Protein AF-A0A4R5BIS0-F1 (afdb_monomer_lite)

Structure (mmCIF, N/CA/C/O backbone):
data_AF-A0A4R5BIS0-F1
#
_entry.id   AF-A0A4R5BIS0-F1
#
loop_
_atom_site.group_PDB
_atom_site.id
_atom_site.type_symbol
_atom_site.label_atom_id
_atom_site.label_alt_id
_atom_site.label_comp_id
_atom_site.label_asym_id
_atom_site.label_entity_id
_atom_site.label_seq_id
_atom_site.pdbx_PDB_ins_code
_atom_site.Cartn_x
_atom_site.Cartn_y
_atom_site.Cartn_z
_atom_site.occupancy
_atom_site.B_iso_or_equiv
_atom_site.auth_seq_id
_atom_site.auth_comp_id
_atom_site.auth_asym_id
_atom_site.auth_atom_id
_atom_site.pdbx_PDB_model_num
ATOM 1 N N . MET A 1 1 ? 20.048 21.880 72.025 1.00 55.66 1 MET A N 1
ATOM 2 C CA . MET A 1 1 ? 19.508 20.653 71.378 1.00 55.66 1 MET A CA 1
ATOM 3 C C . MET A 1 1 ? 18.113 20.791 70.729 1.00 55.66 1 MET A C 1
ATOM 5 O O . MET A 1 1 ? 17.664 19.827 70.125 1.00 55.66 1 MET A O 1
ATOM 9 N N . ARG A 1 2 ? 17.420 21.947 70.770 1.00 68.50 2 ARG A N 1
ATOM 10 C CA . ARG A 1 2 ? 16.019 22.057 70.290 1.00 68.50 2 ARG A CA 1
ATOM 11 C C . ARG A 1 2 ? 15.850 22.469 68.812 1.00 68.50 2 ARG A C 1
ATOM 13 O O . ARG A 1 2 ? 14.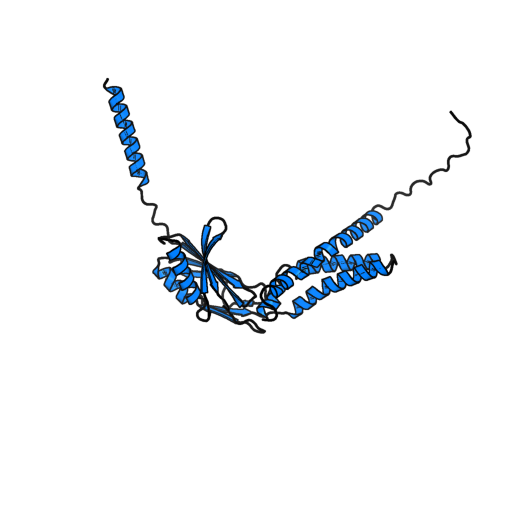901 22.032 68.177 1.00 68.50 2 ARG A O 1
ATOM 20 N N . PHE A 1 3 ? 16.802 23.205 68.232 1.00 67.50 3 PHE A N 1
ATOM 21 C CA . PHE A 1 3 ? 16.674 23.732 66.861 1.00 67.50 3 PHE A CA 1
ATOM 22 C C . PHE A 1 3 ? 16.881 22.671 65.764 1.00 67.50 3 PHE A C 1
ATOM 24 O O . PHE A 1 3 ? 16.119 22.601 64.807 1.00 67.50 3 PHE A O 1
ATOM 31 N N . ARG A 1 4 ? 17.856 21.764 65.939 1.00 69.69 4 ARG A N 1
ATOM 32 C CA . ARG A 1 4 ? 18.135 20.684 64.971 1.00 69.69 4 ARG A CA 1
ATOM 33 C C . ARG A 1 4 ? 16.973 19.693 64.814 1.00 69.69 4 ARG A C 1
ATOM 35 O O . ARG A 1 4 ? 16.751 19.197 63.717 1.00 69.69 4 ARG A O 1
ATOM 42 N N . ARG A 1 5 ? 16.211 19.432 65.887 1.00 74.81 5 ARG A N 1
ATOM 43 C CA . ARG A 1 5 ? 15.023 18.561 65.830 1.00 74.81 5 ARG A CA 1
ATOM 44 C C . ARG A 1 5 ? 13.867 19.212 65.069 1.00 74.81 5 ARG A C 1
ATOM 46 O O . ARG A 1 5 ? 13.205 18.524 64.305 1.00 74.81 5 ARG A O 1
ATOM 53 N N . LEU A 1 6 ? 13.668 20.523 65.219 1.00 77.31 6 LEU A N 1
ATOM 54 C CA . LEU A 1 6 ? 12.629 21.248 64.481 1.00 77.31 6 LEU A CA 1
ATOM 55 C C . LEU A 1 6 ? 12.924 21.304 62.977 1.00 77.31 6 LEU A C 1
ATOM 57 O O . LEU A 1 6 ? 12.022 21.086 62.177 1.00 77.31 6 LEU A O 1
ATOM 61 N N . VAL A 1 7 ? 14.190 21.498 62.591 1.00 78.75 7 VAL A N 1
ATOM 62 C CA . VAL A 1 7 ? 14.598 21.466 61.175 1.00 78.75 7 VAL A CA 1
ATOM 63 C C . VAL A 1 7 ? 14.398 20.073 60.570 1.00 78.75 7 VAL A C 1
ATOM 65 O O . VAL A 1 7 ? 13.874 19.963 59.467 1.00 78.75 7 VAL A O 1
ATOM 68 N N . ALA A 1 8 ? 14.744 19.006 61.297 1.00 78.19 8 ALA A N 1
ATOM 69 C CA . ALA A 1 8 ? 14.540 17.637 60.822 1.00 78.19 8 ALA A CA 1
ATOM 70 C C . ALA A 1 8 ? 13.052 17.300 60.615 1.00 78.19 8 ALA A C 1
ATOM 72 O O . ALA A 1 8 ? 12.697 16.697 59.606 1.00 78.19 8 ALA A O 1
ATOM 73 N N . ILE A 1 9 ? 12.179 17.732 61.533 1.00 81.62 9 ILE A N 1
ATOM 74 C CA . ILE A 1 9 ? 10.725 17.546 61.406 1.00 81.62 9 ILE A CA 1
ATOM 75 C C . ILE A 1 9 ? 10.176 18.363 60.230 1.00 81.62 9 ILE A C 1
ATOM 77 O O . ILE A 1 9 ? 9.372 17.847 59.459 1.00 81.62 9 ILE A O 1
ATOM 81 N N . GLY A 1 10 ? 10.652 19.599 60.047 1.00 78.75 10 GLY A N 1
ATOM 82 C CA . GLY A 1 10 ? 10.289 20.435 58.904 1.00 78.75 10 GLY A CA 1
ATOM 83 C C . GLY A 1 10 ? 10.639 19.773 57.572 1.00 78.75 10 GLY A C 1
ATOM 84 O O . GLY A 1 10 ? 9.767 19.611 56.730 1.00 78.75 10 GLY A O 1
ATOM 85 N N . VAL A 1 11 ? 11.880 19.304 57.407 1.00 81.12 11 VAL A N 1
ATOM 86 C CA . VAL A 1 11 ? 12.329 18.622 56.178 1.00 81.12 11 VAL A CA 1
ATOM 87 C C . VAL A 1 11 ? 11.541 17.335 55.921 1.00 81.12 11 VAL A C 1
ATOM 89 O O . VAL A 1 11 ? 11.170 17.072 54.779 1.00 81.12 11 VAL A O 1
ATOM 92 N N . LEU A 1 12 ? 11.236 16.559 56.966 1.00 82.56 12 LEU A N 1
ATOM 93 C CA . LEU A 1 12 ? 10.443 15.335 56.842 1.00 82.56 12 LEU A CA 1
ATOM 94 C C . LEU A 1 12 ? 9.008 15.631 56.376 1.00 82.56 12 LEU A C 1
ATOM 96 O O . LEU A 1 12 ? 8.493 14.935 55.505 1.00 82.56 12 LEU A O 1
ATOM 100 N N . LEU A 1 13 ? 8.379 16.682 56.911 1.00 78.62 13 LEU A N 1
ATOM 101 C CA . LEU A 1 13 ? 7.035 17.103 56.509 1.00 78.62 13 LEU A CA 1
ATOM 102 C C . LEU A 1 13 ? 7.010 17.655 55.078 1.00 78.62 13 LEU A C 1
ATOM 104 O O . LEU A 1 13 ? 6.093 17.335 54.325 1.00 78.62 13 LEU A O 1
ATOM 108 N N . THR A 1 14 ? 8.033 18.407 54.661 1.00 73.44 14 THR A N 1
ATOM 109 C CA . THR A 1 14 ? 8.147 18.882 53.272 1.00 73.44 14 THR A CA 1
ATOM 110 C C . THR A 1 14 ? 8.384 17.723 52.299 1.00 73.44 14 THR A C 1
ATOM 112 O O . THR A 1 14 ? 7.795 17.696 51.220 1.00 73.44 14 THR A O 1
ATOM 115 N N . ALA A 1 15 ? 9.187 16.725 52.686 1.00 74.38 15 ALA A N 1
ATOM 116 C CA . ALA A 1 15 ? 9.410 15.516 51.892 1.00 74.38 15 ALA A CA 1
ATOM 117 C C . ALA A 1 15 ? 8.136 14.658 51.763 1.00 74.38 15 ALA A C 1
ATOM 119 O O . ALA A 1 15 ? 7.827 14.178 50.673 1.00 74.38 15 ALA A O 1
ATOM 120 N N . LEU A 1 16 ? 7.356 14.519 52.842 1.00 69.81 16 LEU A N 1
ATOM 121 C CA . LEU A 1 16 ? 6.047 13.853 52.825 1.00 69.81 16 LEU A CA 1
ATOM 122 C C . LEU A 1 16 ? 5.017 14.613 51.978 1.00 69.81 16 LEU A C 1
ATOM 124 O O . LEU A 1 16 ? 4.266 13.987 51.234 1.00 69.81 16 LEU A O 1
ATOM 128 N N . GLY A 1 17 ? 5.017 15.949 52.027 1.00 66.75 17 GLY A N 1
ATOM 129 C CA . GLY A 1 17 ? 4.168 16.788 51.176 1.00 66.75 17 GLY A CA 1
ATOM 130 C C . GLY A 1 17 ? 4.495 16.656 49.684 1.00 66.75 17 GLY A C 1
ATOM 131 O O . GLY A 1 17 ? 3.585 16.570 48.861 1.00 66.75 17 GLY A O 1
ATOM 132 N N . LEU A 1 18 ? 5.782 16.556 49.331 1.00 62.78 18 LEU A N 1
ATOM 133 C CA . LEU A 1 18 ? 6.229 16.313 47.953 1.00 62.78 18 LEU A CA 1
ATOM 134 C C . LEU A 1 18 ? 5.875 14.899 47.461 1.00 62.78 18 LEU A C 1
ATOM 136 O O . LEU A 1 18 ? 5.481 14.736 46.308 1.00 62.78 18 LEU A O 1
ATOM 140 N N . LEU A 1 19 ? 5.944 13.885 48.331 1.00 59.47 19 LEU A N 1
ATOM 141 C CA . LEU A 1 19 ? 5.525 12.516 48.005 1.00 59.47 19 LEU A CA 1
ATOM 142 C C . LEU A 1 19 ? 4.002 12.389 47.844 1.00 59.47 19 LEU A C 1
ATOM 144 O O . LEU A 1 19 ? 3.547 11.707 46.929 1.00 59.47 19 LEU A O 1
ATOM 148 N N . ALA A 1 20 ? 3.214 13.086 48.667 1.00 58.38 20 ALA A N 1
ATOM 149 C CA . ALA A 1 20 ? 1.758 13.137 48.524 1.00 58.38 20 ALA A CA 1
ATOM 150 C C . ALA A 1 20 ? 1.317 13.948 47.287 1.00 58.38 20 ALA A C 1
ATOM 152 O O . ALA A 1 20 ? 0.328 13.603 46.640 1.00 58.38 20 ALA A O 1
ATOM 153 N N . GLY A 1 21 ? 2.078 14.982 46.905 1.00 49.12 21 GLY A N 1
ATOM 154 C CA . GLY A 1 21 ? 1.839 15.792 45.705 1.00 49.12 21 GLY A CA 1
ATOM 155 C C . GLY A 1 21 ? 2.101 15.066 44.377 1.00 49.12 21 GLY A C 1
ATOM 156 O O . GLY A 1 21 ? 1.482 15.402 43.369 1.00 49.12 21 GLY A O 1
ATOM 157 N N . CYS A 1 22 ? 2.941 14.025 44.367 1.00 52.91 22 CYS A N 1
ATOM 158 C CA . CYS A 1 22 ? 3.154 13.164 43.193 1.00 52.91 22 CYS A CA 1
ATOM 159 C C . CYS A 1 22 ? 2.005 12.167 42.931 1.00 52.91 22 CYS A C 1
ATOM 161 O O . CYS A 1 22 ? 2.022 11.474 41.916 1.00 52.91 22 CYS A O 1
ATOM 163 N N . GLY A 1 23 ? 1.002 12.100 43.815 1.00 44.44 23 GLY A N 1
ATOM 164 C CA . GLY A 1 23 ? -0.211 11.295 43.642 1.00 44.44 23 GLY A CA 1
ATOM 165 C C . GLY A 1 23 ? -1.364 12.025 42.947 1.00 44.44 23 GLY A C 1
ATOM 166 O O . GLY A 1 23 ? -2.448 11.455 42.824 1.00 44.44 23 GLY A O 1
ATOM 167 N N . ALA A 1 24 ? -1.169 13.274 42.503 1.00 46.59 24 ALA A N 1
ATOM 168 C CA . ALA A 1 24 ? -2.159 13.991 41.709 1.00 46.59 24 ALA A CA 1
ATOM 169 C C . ALA A 1 24 ? -2.354 13.251 40.379 1.00 46.59 24 ALA A C 1
ATOM 171 O O . ALA A 1 24 ? -1.548 13.371 39.454 1.00 46.59 24 ALA A O 1
ATOM 172 N N . GLY A 1 25 ? -3.408 12.430 40.329 1.00 47.53 25 GLY A N 1
ATOM 173 C CA . GLY A 1 25 ? -3.795 11.644 39.169 1.00 47.53 25 GLY A CA 1
ATOM 174 C C . GLY A 1 25 ? -3.706 12.502 37.920 1.00 47.53 25 GLY A C 1
ATOM 175 O O . GLY A 1 25 ? -4.324 13.567 37.848 1.00 47.53 25 GLY A O 1
ATOM 176 N N . ALA A 1 26 ? -2.881 12.055 36.970 1.00 50.84 26 ALA A N 1
ATOM 177 C CA . ALA A 1 26 ? -2.711 12.735 35.701 1.00 50.84 26 ALA A CA 1
ATOM 178 C C . ALA A 1 26 ? -4.103 13.099 35.154 1.00 50.84 26 ALA A C 1
ATOM 180 O O . ALA A 1 26 ? -4.998 12.244 35.193 1.00 50.84 26 ALA A O 1
ATOM 181 N N . PRO A 1 27 ? -4.306 14.346 34.684 1.00 49.56 27 PRO A N 1
ATOM 182 C CA . PRO A 1 27 ? -5.597 14.787 34.171 1.00 49.56 27 PRO A CA 1
ATOM 183 C C . PRO A 1 27 ? -6.108 13.745 33.188 1.00 49.56 27 PRO A C 1
ATOM 185 O O . PRO A 1 27 ? -5.310 13.196 32.426 1.00 49.56 27 PRO A O 1
ATOM 188 N N . ASN A 1 28 ? -7.408 13.444 33.261 1.00 51.91 28 ASN A N 1
ATOM 189 C CA . ASN A 1 28 ? -8.070 12.409 32.474 1.00 51.91 28 ASN A CA 1
ATOM 190 C C . ASN A 1 28 ? -7.664 12.563 31.002 1.00 51.91 28 ASN A C 1
ATOM 192 O O . ASN A 1 28 ? -8.190 13.429 30.304 1.00 51.91 28 ASN A O 1
ATOM 196 N N . ARG A 1 29 ? -6.645 11.808 30.568 1.00 59.38 29 ARG A N 1
ATOM 197 C CA . ARG A 1 29 ? -6.054 11.995 29.244 1.00 59.38 29 ARG A CA 1
ATOM 198 C C . ARG A 1 29 ? -7.151 11.663 28.254 1.00 59.38 29 ARG A C 1
ATOM 200 O O . ARG A 1 29 ? -7.656 10.541 28.268 1.00 59.38 29 ARG A O 1
ATOM 207 N N . GLU A 1 30 ? -7.532 12.648 27.444 1.00 69.75 30 GLU A N 1
ATOM 208 C CA . GLU A 1 30 ? -8.443 12.433 26.328 1.00 69.75 30 GLU A CA 1
ATOM 209 C C . GLU A 1 30 ? -7.972 11.200 25.562 1.00 69.75 30 GLU A C 1
ATOM 211 O O . GLU A 1 30 ? -6.817 11.130 25.129 1.00 69.75 30 GLU A O 1
ATOM 216 N N . GLN A 1 31 ? -8.846 10.203 25.452 1.00 83.81 31 GLN A N 1
ATOM 217 C CA . GLN A 1 31 ? -8.515 8.989 24.734 1.00 83.81 31 GLN A CA 1
ATOM 218 C C . GLN A 1 31 ? -8.459 9.322 23.250 1.00 83.81 31 GLN A C 1
ATOM 220 O O . GLN A 1 31 ? -9.449 9.745 22.654 1.00 83.81 31 GLN A O 1
ATOM 225 N N . ARG A 1 32 ? -7.286 9.150 22.649 1.00 87.25 32 ARG A N 1
ATOM 226 C CA . ARG A 1 32 ? -7.063 9.434 21.234 1.00 87.25 32 ARG A CA 1
ATOM 227 C C . ARG A 1 32 ? -6.568 8.173 20.563 1.00 87.25 32 ARG A C 1
ATOM 229 O O . ARG A 1 32 ? -5.624 7.539 21.032 1.00 87.25 32 ARG A O 1
ATOM 236 N N . ALA A 1 33 ? -7.192 7.835 19.446 1.00 92.00 33 ALA A N 1
ATOM 237 C CA . ALA A 1 33 ? -6.730 6.760 18.592 1.00 92.00 33 ALA A CA 1
ATOM 238 C C . ALA A 1 33 ? -6.406 7.291 17.194 1.00 92.00 33 ALA A C 1
ATOM 240 O O . ALA A 1 33 ? -6.999 8.249 16.690 1.00 92.00 33 ALA A O 1
ATOM 241 N N . ARG A 1 34 ? -5.445 6.645 16.548 1.00 93.69 34 ARG A N 1
ATOM 242 C CA . ARG A 1 34 ? -5.135 6.817 15.136 1.00 93.69 34 ARG A CA 1
ATOM 243 C C . ARG A 1 34 ? -5.039 5.439 14.512 1.00 93.69 34 ARG A C 1
ATOM 245 O O . ARG A 1 34 ? -4.314 4.582 15.005 1.00 93.69 34 ARG A O 1
ATOM 252 N N . VAL A 1 35 ? -5.755 5.259 13.415 1.00 95.06 35 VAL A N 1
ATOM 253 C CA . VAL A 1 35 ? -5.733 4.039 12.616 1.00 95.06 35 VAL A CA 1
ATOM 254 C C . VAL A 1 35 ? -5.077 4.372 11.286 1.00 95.06 35 VAL A C 1
ATOM 256 O O . VAL A 1 35 ? -5.564 5.222 10.540 1.00 95.06 35 VAL A O 1
ATOM 259 N N . GLU A 1 36 ? -3.959 3.727 10.977 1.00 95.62 36 GLU A N 1
ATOM 260 C CA . GLU A 1 36 ? -3.396 3.759 9.630 1.00 95.62 36 GLU A CA 1
ATOM 261 C C . GLU A 1 36 ? -3.736 2.464 8.908 1.00 95.62 36 GLU A C 1
ATOM 263 O O . GLU A 1 36 ? -3.416 1.381 9.379 1.00 95.62 36 GLU A O 1
ATOM 268 N N . VAL A 1 37 ? -4.382 2.584 7.754 1.00 96.06 37 VAL A N 1
ATOM 269 C CA . VAL A 1 37 ? -4.688 1.462 6.871 1.00 96.06 37 VAL A CA 1
ATOM 270 C C . VAL A 1 37 ? -3.782 1.583 5.657 1.00 96.06 37 VAL A C 1
ATOM 272 O O . VAL A 1 37 ? -3.879 2.557 4.911 1.00 96.06 37 VAL A O 1
ATOM 275 N N . ALA A 1 38 ? -2.889 0.622 5.456 1.00 95.81 38 ALA A N 1
ATOM 276 C CA . ALA A 1 38 ? -2.054 0.525 4.268 1.00 95.81 38 ALA A CA 1
ATOM 277 C C . ALA A 1 38 ? -2.503 -0.671 3.434 1.00 95.81 38 ALA A C 1
ATOM 279 O O . ALA A 1 38 ? -2.360 -1.815 3.851 1.00 95.81 38 ALA A O 1
ATOM 280 N N . VAL A 1 39 ? -3.058 -0.402 2.258 1.00 95.12 39 VAL A N 1
ATOM 281 C CA . VAL A 1 39 ? -3.413 -1.438 1.288 1.00 95.12 39 VAL A CA 1
ATOM 282 C C . VAL A 1 39 ? -2.151 -1.793 0.506 1.00 95.12 39 VAL A C 1
ATOM 284 O O . VAL A 1 39 ? -1.473 -0.899 -0.006 1.00 95.12 39 VAL A O 1
ATOM 287 N N . LEU A 1 40 ? -1.824 -3.081 0.455 1.00 94.75 40 LEU A N 1
ATOM 288 C CA . LEU A 1 40 ? -0.622 -3.599 -0.191 1.00 94.75 40 LEU A CA 1
ATOM 289 C C . LEU A 1 40 ? -0.896 -3.933 -1.658 1.00 94.75 40 LEU A C 1
ATOM 291 O O . LEU A 1 40 ? -2.042 -4.064 -2.096 1.00 94.75 40 LEU A O 1
ATOM 295 N N . ASP A 1 41 ? 0.165 -4.033 -2.445 1.00 93.50 41 ASP A N 1
ATOM 296 C CA . ASP A 1 41 ? 0.091 -4.341 -3.868 1.00 93.50 41 ASP A CA 1
ATOM 297 C C . ASP A 1 41 ? -0.108 -5.831 -4.166 1.00 93.50 41 ASP A C 1
ATOM 299 O O . ASP A 1 41 ? -0.523 -6.167 -5.265 1.00 93.50 41 ASP A O 1
ATOM 303 N N . ASP A 1 42 ? 0.094 -6.724 -3.206 1.00 91.81 42 ASP A N 1
ATOM 304 C CA . ASP A 1 42 ? -0.129 -8.168 -3.341 1.00 91.81 42 ASP A CA 1
ATOM 305 C C . ASP A 1 42 ? -1.576 -8.619 -3.050 1.00 91.81 42 ASP A C 1
ATOM 307 O O . ASP A 1 42 ? -1.899 -9.806 -3.148 1.00 91.81 42 ASP A O 1
ATOM 311 N N . GLY A 1 43 ? -2.466 -7.684 -2.709 1.00 92.56 43 GLY A N 1
ATOM 312 C CA . GLY A 1 43 ? -3.832 -7.984 -2.271 1.00 92.56 43 GLY A CA 1
ATOM 313 C C . GLY A 1 43 ? -4.032 -7.916 -0.758 1.00 92.56 43 GLY A C 1
ATOM 314 O O . GLY A 1 43 ? -5.177 -7.975 -0.309 1.00 92.56 43 GLY A O 1
ATOM 315 N N . GLY A 1 44 ? -2.962 -7.802 0.031 1.00 94.62 44 GLY A N 1
ATOM 316 C CA . GLY A 1 44 ? -3.018 -7.689 1.486 1.00 94.62 44 GLY A CA 1
ATOM 317 C C . GLY A 1 44 ? -3.347 -6.281 1.991 1.00 94.62 44 GLY A C 1
ATOM 318 O O . GLY A 1 44 ? -3.462 -5.314 1.231 1.00 94.62 44 GLY A O 1
ATOM 319 N N . ALA A 1 45 ? -3.495 -6.156 3.308 1.00 96.19 45 ALA A N 1
ATOM 320 C CA . ALA A 1 45 ? -3.558 -4.865 3.988 1.00 96.19 45 ALA A CA 1
ATOM 321 C C . ALA A 1 45 ? -2.917 -4.926 5.380 1.00 96.19 45 ALA A C 1
ATOM 323 O O . ALA A 1 45 ? -2.916 -5.960 6.043 1.00 96.19 45 ALA A O 1
ATOM 324 N N . LEU A 1 46 ? -2.409 -3.786 5.838 1.00 96.75 46 LEU A N 1
ATOM 325 C CA . LEU A 1 46 ? -1.924 -3.572 7.196 1.00 96.75 46 LEU A CA 1
ATOM 326 C C . LEU A 1 46 ? -2.820 -2.543 7.882 1.00 96.75 46 LEU A C 1
ATOM 328 O O . LEU A 1 46 ? -3.115 -1.493 7.307 1.00 96.75 46 LEU A O 1
ATOM 332 N N . VAL A 1 47 ? -3.234 -2.831 9.110 1.00 96.81 47 VAL A N 1
ATOM 333 C CA . VAL A 1 47 ? -3.983 -1.913 9.969 1.00 96.81 47 VAL A CA 1
ATOM 334 C C . VAL A 1 47 ? -3.169 -1.667 11.231 1.00 96.81 47 VAL A C 1
ATOM 336 O O . VAL A 1 47 ? -3.060 -2.539 12.091 1.00 96.81 47 VAL A O 1
ATOM 339 N N . ASP A 1 48 ? -2.616 -0.467 11.340 1.00 96.56 48 ASP A N 1
ATOM 340 C CA . ASP A 1 48 ? -1.827 -0.026 12.483 1.00 96.56 48 ASP A CA 1
ATOM 341 C C . ASP A 1 48 ? -2.714 0.809 13.411 1.00 96.56 48 ASP A C 1
ATOM 343 O O . ASP A 1 48 ? -3.187 1.886 13.038 1.00 96.56 48 ASP A O 1
ATOM 347 N N . LEU A 1 49 ? -2.950 0.310 14.625 1.00 95.56 49 LEU A N 1
ATOM 348 C CA . LEU A 1 49 ? -3.704 0.998 15.669 1.00 95.56 49 LEU A CA 1
ATOM 349 C C . LEU A 1 49 ? -2.746 1.617 16.688 1.00 95.56 49 LEU A C 1
ATOM 351 O O . LEU A 1 49 ? -2.134 0.918 17.498 1.00 95.56 49 LEU A O 1
ATOM 355 N N . TYR A 1 50 ? -2.692 2.945 16.682 1.00 92.62 50 TYR A N 1
ATOM 356 C CA . TYR A 1 50 ? -2.053 3.756 17.709 1.00 92.62 50 TYR A CA 1
ATOM 357 C C . TYR A 1 50 ? -3.134 4.218 18.681 1.00 92.62 50 TYR A C 1
ATOM 359 O O . TYR A 1 50 ? -3.986 5.024 18.310 1.00 92.62 50 TYR A O 1
ATOM 367 N N . ALA A 1 51 ? -3.118 3.716 19.910 1.00 90.25 51 ALA A N 1
ATOM 368 C CA . ALA A 1 51 ? -4.085 4.088 20.935 1.00 90.25 51 ALA A CA 1
ATOM 369 C C . ALA A 1 51 ? -3.357 4.705 22.131 1.00 90.25 51 ALA A C 1
ATOM 371 O O . ALA A 1 51 ? -2.503 4.068 22.740 1.00 90.25 51 ALA A O 1
ATOM 372 N N . ALA A 1 52 ? -3.704 5.944 22.469 1.00 84.50 52 ALA A N 1
ATOM 373 C CA . ALA A 1 52 ? -3.273 6.610 23.689 1.00 84.50 52 ALA A CA 1
ATOM 374 C C . ALA A 1 52 ? -4.498 6.766 24.597 1.00 84.50 52 ALA A C 1
ATOM 376 O O . ALA A 1 52 ? -5.433 7.494 24.260 1.00 84.50 52 ALA A O 1
ATOM 377 N N . GLY A 1 53 ? -4.531 6.054 25.724 1.00 80.38 53 GLY A N 1
ATOM 378 C CA . GLY A 1 53 ? -5.698 6.057 26.605 1.00 80.38 53 GLY A CA 1
ATOM 379 C C . GLY A 1 53 ? -5.684 4.943 27.647 1.00 80.38 53 GLY A C 1
ATOM 380 O O . GLY A 1 53 ? -4.635 4.394 27.972 1.00 80.38 53 GLY A O 1
ATOM 381 N N . ARG A 1 54 ? -6.874 4.627 28.170 1.00 77.88 54 ARG A N 1
ATOM 382 C CA . ARG A 1 54 ? -7.108 3.632 29.229 1.00 77.88 54 ARG A CA 1
ATOM 383 C C . ARG A 1 54 ? -7.161 2.204 28.668 1.00 77.88 54 ARG A C 1
ATOM 385 O O . ARG A 1 54 ? -8.195 1.551 28.744 1.00 77.88 54 ARG A O 1
ATOM 392 N N . LEU A 1 55 ? -6.078 1.755 28.045 1.00 82.38 55 LEU A N 1
ATOM 393 C CA . LEU A 1 55 ? -5.880 0.338 27.734 1.00 82.38 55 LEU A CA 1
ATOM 394 C C . LEU A 1 55 ? -4.871 -0.208 28.740 1.00 82.38 55 LEU A C 1
ATOM 396 O O . LEU A 1 55 ? -3.811 0.386 28.929 1.00 82.38 55 LEU A O 1
ATOM 400 N N . GLU A 1 56 ? -5.230 -1.291 29.421 1.00 82.69 56 GLU A N 1
ATOM 401 C CA . GLU A 1 56 ? -4.495 -1.795 30.587 1.00 82.69 56 GLU A CA 1
ATOM 402 C C . GLU A 1 56 ? -3.267 -2.619 30.188 1.00 82.69 56 GLU A C 1
ATOM 404 O O . GLU A 1 56 ? -2.348 -2.802 30.983 1.00 82.69 56 GLU A O 1
ATOM 409 N N . SER A 1 57 ? -3.234 -3.125 28.949 1.00 86.06 57 SER A N 1
ATOM 410 C CA . SER A 1 57 ? -2.119 -3.929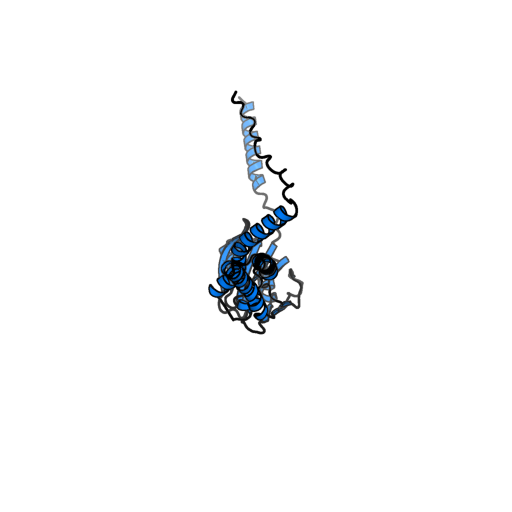 28.446 1.00 86.06 57 SER A CA 1
ATOM 411 C C . SER A 1 57 ? -2.005 -3.938 26.920 1.00 86.06 57 SER A C 1
ATOM 413 O O . SER A 1 57 ? -2.987 -3.765 26.194 1.00 86.06 57 SER A O 1
ATOM 415 N N . ASP A 1 58 ? -0.819 -4.284 26.418 1.00 87.88 58 ASP A N 1
ATOM 416 C CA . ASP A 1 58 ? -0.569 -4.526 24.989 1.00 87.88 58 ASP A CA 1
ATOM 417 C C . ASP A 1 58 ? -1.455 -5.635 24.404 1.00 87.88 58 ASP A C 1
ATOM 419 O O . ASP A 1 58 ? -1.757 -5.645 23.208 1.00 87.88 58 ASP A O 1
ATOM 423 N N . ALA A 1 59 ? -1.873 -6.600 25.229 1.00 90.12 59 ALA A N 1
ATOM 424 C CA . ALA A 1 59 ? -2.799 -7.647 24.815 1.00 90.12 59 ALA A CA 1
ATOM 425 C C . ALA A 1 59 ? -4.184 -7.069 24.489 1.00 90.12 59 ALA A C 1
ATOM 427 O O . ALA A 1 59 ? -4.793 -7.469 23.494 1.00 90.12 59 ALA A O 1
ATOM 428 N N . GLU A 1 60 ? -4.651 -6.083 25.261 1.00 91.19 60 GLU A N 1
ATOM 429 C CA . GLU A 1 60 ? -5.898 -5.380 24.965 1.00 91.19 60 GLU A CA 1
ATOM 430 C C . GLU A 1 60 ? -5.803 -4.562 23.676 1.00 91.19 60 GLU A C 1
ATOM 432 O O . GLU A 1 60 ? -6.725 -4.615 22.857 1.00 91.19 60 GLU A O 1
ATOM 437 N N . VAL A 1 61 ? -4.684 -3.859 23.459 1.00 91.50 61 VAL A N 1
ATOM 438 C CA . VAL A 1 61 ? -4.446 -3.092 22.224 1.00 91.50 61 VAL A CA 1
ATOM 439 C C . VAL A 1 61 ? -4.467 -4.027 21.011 1.00 91.50 61 VAL A C 1
ATOM 441 O O . VAL A 1 61 ? -5.145 -3.742 20.023 1.00 91.50 61 VAL A O 1
ATOM 444 N N . ARG A 1 62 ? -3.798 -5.187 21.093 1.00 94.06 62 ARG A N 1
ATOM 445 C CA . ARG A 1 62 ? -3.826 -6.214 20.036 1.00 94.06 62 ARG A CA 1
ATOM 446 C C . ARG A 1 62 ? -5.229 -6.769 19.804 1.00 94.06 62 ARG A C 1
ATOM 448 O O . ARG A 1 62 ? -5.662 -6.882 18.658 1.00 94.06 62 ARG A O 1
ATOM 455 N N . ALA A 1 63 ? -5.963 -7.090 20.866 1.00 94.12 63 ALA A N 1
ATOM 456 C CA . ALA A 1 63 ? -7.327 -7.592 20.741 1.00 94.12 63 ALA A CA 1
ATOM 457 C C . ALA A 1 63 ? -8.252 -6.553 20.081 1.00 94.12 63 ALA A C 1
ATOM 459 O O . ALA A 1 63 ? -9.062 -6.906 19.220 1.00 94.12 63 ALA A O 1
ATOM 460 N N . LEU A 1 64 ? -8.105 -5.274 20.444 1.00 94.94 64 LEU A N 1
ATOM 461 C CA . LEU A 1 64 ? -8.835 -4.165 19.837 1.00 94.94 64 LEU A CA 1
ATOM 462 C C . LEU A 1 64 ? -8.462 -3.987 18.361 1.00 94.94 64 LEU A C 1
ATOM 464 O O . LEU A 1 64 ? -9.361 -3.940 17.526 1.00 94.94 64 LEU A O 1
ATOM 468 N N . ALA A 1 65 ? -7.171 -3.977 18.023 1.00 95.50 65 ALA A N 1
ATOM 469 C CA . ALA A 1 65 ? -6.704 -3.887 16.639 1.00 95.50 65 ALA A CA 1
ATOM 470 C C . ALA A 1 65 ? -7.240 -5.038 15.777 1.00 95.50 65 ALA A C 1
ATOM 472 O O . ALA A 1 65 ? -7.727 -4.800 14.676 1.00 95.50 65 ALA A O 1
ATOM 473 N N . GLY A 1 66 ? -7.244 -6.271 16.294 1.00 95.50 66 GLY A N 1
ATOM 474 C CA . GLY A 1 66 ? -7.813 -7.425 15.596 1.00 95.50 66 GLY A CA 1
ATOM 475 C C . GLY A 1 66 ? -9.324 -7.322 15.372 1.00 95.50 66 GLY A C 1
ATOM 476 O O . GLY A 1 66 ? -9.817 -7.705 14.311 1.00 95.50 66 GLY A O 1
ATOM 477 N N . ARG A 1 67 ? -10.084 -6.790 16.342 1.00 95.81 67 ARG A N 1
ATOM 478 C CA . ARG A 1 67 ? -11.522 -6.515 16.159 1.00 95.81 67 ARG A CA 1
ATOM 479 C C . ARG A 1 67 ? -11.747 -5.418 15.123 1.00 95.81 67 ARG A C 1
ATOM 481 O O . ARG A 1 67 ? -12.516 -5.633 14.193 1.00 95.81 67 ARG A O 1
ATOM 488 N N . VAL A 1 68 ? -11.037 -4.297 15.236 1.00 95.81 68 VAL A N 1
ATOM 489 C CA . VAL A 1 68 ? -11.102 -3.181 14.279 1.00 95.81 68 VAL A CA 1
ATOM 490 C C . VAL A 1 68 ? -10.770 -3.656 12.861 1.00 95.81 68 VAL A C 1
ATOM 492 O O . VAL A 1 68 ? -11.549 -3.407 11.946 1.00 95.81 68 VAL A O 1
ATOM 495 N N . ALA A 1 69 ? -9.685 -4.411 12.678 1.00 95.94 69 ALA A N 1
ATOM 496 C CA . ALA A 1 69 ? -9.277 -4.958 11.385 1.00 95.94 69 ALA A CA 1
ATOM 497 C C . ALA A 1 69 ? -10.350 -5.865 10.759 1.00 95.94 69 ALA A C 1
ATOM 499 O O . ALA A 1 69 ? -10.709 -5.675 9.600 1.00 95.94 69 ALA A O 1
ATOM 500 N N . ARG A 1 70 ? -10.931 -6.790 11.537 1.00 95.25 70 ARG A N 1
ATOM 501 C CA . ARG A 1 70 ? -12.029 -7.657 11.068 1.00 95.25 70 ARG A CA 1
ATOM 502 C C . ARG A 1 70 ? -13.292 -6.884 10.690 1.00 95.25 70 ARG A C 1
ATOM 504 O O . ARG A 1 70 ? -14.017 -7.310 9.800 1.00 95.25 70 ARG A O 1
ATOM 511 N N . ARG A 1 71 ? -13.567 -5.755 11.354 1.00 95.25 71 ARG A N 1
ATOM 512 C CA . ARG A 1 71 ? -14.690 -4.877 10.992 1.00 95.25 71 ARG A CA 1
ATOM 513 C C . ARG A 1 71 ? -14.423 -4.098 9.708 1.00 95.25 71 ARG A C 1
ATOM 515 O O . ARG A 1 71 ? -15.335 -3.978 8.903 1.00 95.25 71 ARG A O 1
ATOM 522 N N . LEU A 1 72 ? -13.197 -3.605 9.523 1.00 94.12 72 LEU A N 1
ATOM 523 C CA . LEU A 1 72 ? -12.792 -2.885 8.312 1.00 94.12 72 LEU A CA 1
ATOM 524 C C . LEU A 1 72 ? -12.785 -3.795 7.077 1.00 94.12 72 LEU A C 1
ATOM 526 O O . LEU A 1 72 ? -13.158 -3.351 5.995 1.00 94.12 72 LEU A O 1
ATOM 530 N N . PHE A 1 73 ? -12.381 -5.057 7.247 1.00 93.19 73 PHE A N 1
ATOM 531 C CA . PHE A 1 73 ? -12.244 -6.040 6.171 1.00 93.19 73 PHE A CA 1
ATOM 532 C C . PHE A 1 73 ? -13.057 -7.306 6.478 1.00 93.19 73 PHE A C 1
ATOM 534 O O . PHE A 1 73 ? -12.486 -8.357 6.772 1.00 93.19 73 PHE A O 1
ATOM 541 N N . PRO A 1 74 ? -14.397 -7.251 6.380 1.00 88.50 74 PRO A N 1
ATOM 542 C CA . PRO A 1 74 ? -15.260 -8.372 6.759 1.00 88.50 74 PRO A CA 1
ATOM 543 C C . PRO A 1 74 ? -15.097 -9.606 5.859 1.00 88.50 74 PRO A C 1
ATOM 545 O O . PRO A 1 74 ? -15.512 -10.698 6.231 1.00 88.50 74 PRO A O 1
ATOM 548 N N . ARG A 1 75 ? -14.515 -9.437 4.665 1.00 87.31 75 ARG A N 1
ATOM 549 C CA . ARG A 1 75 ? -14.267 -10.512 3.691 1.00 87.31 75 ARG A CA 1
ATOM 550 C C . ARG A 1 75 ? -12.860 -11.109 3.778 1.00 87.31 75 ARG A C 1
ATOM 552 O O . ARG A 1 75 ? -12.553 -12.007 2.998 1.00 87.31 75 ARG A O 1
ATOM 559 N N . ALA A 1 76 ? -12.003 -10.595 4.660 1.00 85.31 76 ALA A N 1
ATOM 560 C CA . ALA A 1 76 ? -10.664 -11.137 4.828 1.00 85.31 76 ALA A CA 1
ATOM 561 C C . ALA A 1 76 ? -10.725 -12.545 5.430 1.00 85.31 76 ALA A C 1
ATOM 563 O O . ALA A 1 76 ? -11.483 -12.785 6.369 1.00 85.31 76 ALA A O 1
ATOM 564 N N . ALA A 1 77 ? -9.921 -13.459 4.888 1.00 74.94 77 ALA A N 1
ATOM 565 C CA . ALA A 1 77 ? -9.880 -14.842 5.355 1.00 74.94 77 ALA A CA 1
ATOM 566 C C . ALA A 1 77 ? -9.115 -14.966 6.679 1.00 74.94 77 ALA A C 1
ATOM 568 O O . ALA A 1 77 ? -9.595 -15.618 7.600 1.00 74.94 77 ALA A O 1
ATOM 569 N N . ASP A 1 78 ? -7.971 -14.282 6.785 1.00 89.38 78 ASP A N 1
ATOM 570 C CA . ASP A 1 78 ? -7.074 -14.360 7.934 1.00 89.38 78 ASP A CA 1
ATOM 571 C C . ASP A 1 78 ? -6.615 -12.967 8.379 1.00 89.38 78 ASP A C 1
ATOM 573 O O . ASP A 1 78 ? -6.302 -12.096 7.564 1.00 89.38 78 ASP A O 1
ATOM 577 N N . VAL A 1 79 ? -6.566 -12.769 9.701 1.00 93.38 79 VAL A N 1
ATOM 578 C CA . VAL A 1 79 ? -6.051 -11.551 10.342 1.00 93.38 79 VAL A CA 1
ATOM 579 C C . VAL A 1 79 ? -5.054 -11.947 11.425 1.00 93.38 79 VAL A C 1
ATOM 581 O O . VAL A 1 79 ? -5.431 -12.550 12.433 1.00 93.38 79 VAL A O 1
ATOM 584 N N . ARG A 1 80 ? -3.785 -11.578 11.248 1.00 95.06 80 ARG A N 1
ATOM 585 C CA . ARG A 1 80 ? -2.707 -11.823 12.217 1.00 95.06 80 ARG A CA 1
ATOM 586 C C . ARG A 1 80 ? -2.361 -10.529 12.926 1.00 95.06 80 ARG A C 1
ATOM 588 O O . ARG A 1 80 ? -2.149 -9.518 12.275 1.00 95.06 80 ARG A O 1
ATOM 595 N N . VAL A 1 81 ? -2.294 -10.537 14.254 1.00 94.75 81 VAL A N 1
ATOM 596 C CA . VAL A 1 81 ? -2.034 -9.313 15.024 1.00 94.75 81 VAL A CA 1
ATOM 597 C C . VAL A 1 81 ? -0.761 -9.449 15.837 1.00 94.75 81 VAL A C 1
ATOM 599 O O . VAL A 1 81 ? -0.601 -10.404 16.596 1.00 94.75 81 VAL A O 1
ATOM 602 N N . ARG A 1 82 ? 0.116 -8.455 15.727 1.00 94.44 82 ARG A N 1
ATOM 603 C CA . ARG A 1 82 ? 1.354 -8.351 16.498 1.00 94.44 82 ARG A CA 1
ATOM 604 C C . ARG A 1 82 ? 1.527 -6.949 17.063 1.00 94.44 82 ARG A C 1
ATOM 606 O O . ARG A 1 82 ? 1.068 -5.975 16.475 1.00 94.44 82 ARG A O 1
ATOM 613 N N . THR A 1 83 ? 2.187 -6.847 18.209 1.00 91.56 83 THR A N 1
ATOM 614 C CA . THR A 1 83 ? 2.672 -5.554 18.700 1.00 91.56 83 THR A CA 1
ATOM 615 C C . THR A 1 83 ? 3.946 -5.214 17.934 1.00 91.56 83 THR A C 1
ATOM 617 O O . THR A 1 83 ? 4.747 -6.093 17.618 1.00 91.56 83 THR A O 1
ATOM 620 N N . THR A 1 84 ? 4.113 -3.957 17.555 1.00 90.69 84 THR A N 1
ATOM 621 C CA . THR A 1 84 ? 5.287 -3.461 16.836 1.00 90.69 84 THR A CA 1
ATOM 622 C C . THR A 1 84 ? 5.622 -2.069 17.352 1.00 90.69 84 THR A C 1
ATOM 624 O O . THR A 1 84 ? 4.761 -1.365 17.873 1.00 90.69 84 THR A O 1
ATOM 627 N N . GLU A 1 85 ? 6.877 -1.665 17.212 1.00 85.25 85 GLU A N 1
ATOM 628 C CA . GLU A 1 85 ? 7.323 -0.320 17.552 1.00 85.25 85 GLU A CA 1
ATOM 629 C C . GLU A 1 85 ? 7.629 0.473 16.285 1.00 85.25 85 GLU A C 1
ATOM 631 O O . GLU A 1 85 ? 8.216 -0.030 15.326 1.00 85.25 85 GLU A O 1
ATOM 636 N N . GLY A 1 86 ? 7.211 1.736 16.262 1.00 77.00 86 GLY A N 1
ATOM 637 C CA . GLY A 1 86 ? 7.444 2.632 15.136 1.00 77.00 86 GLY A CA 1
ATOM 638 C C . GLY A 1 86 ? 7.658 4.045 15.634 1.00 77.00 86 GLY A C 1
ATOM 639 O O . GLY A 1 86 ? 6.820 4.582 16.352 1.00 77.00 86 GLY A O 1
ATOM 640 N N . ARG A 1 87 ? 8.789 4.654 15.254 1.00 76.81 87 ARG A N 1
ATOM 641 C CA . ARG A 1 87 ? 9.186 6.005 15.700 1.00 76.81 87 ARG A CA 1
ATOM 642 C C . ARG A 1 87 ? 9.145 6.163 17.233 1.00 76.81 87 ARG A C 1
ATOM 644 O O . ARG A 1 87 ? 8.733 7.203 17.733 1.00 76.81 87 ARG A O 1
ATOM 651 N N . GLY A 1 88 ? 9.527 5.111 17.962 1.00 73.94 88 GLY A N 1
ATOM 652 C CA . GLY A 1 88 ? 9.547 5.092 19.429 1.00 73.94 88 GLY A CA 1
ATOM 653 C C . GLY A 1 88 ? 8.176 4.969 20.101 1.00 73.94 88 GLY A C 1
ATOM 654 O O . GLY A 1 88 ? 8.078 5.173 21.303 1.00 73.94 88 GLY A O 1
ATOM 655 N N . THR A 1 89 ? 7.106 4.670 19.356 1.00 76.25 89 THR A N 1
ATOM 656 C CA . THR A 1 89 ? 5.768 4.417 19.916 1.00 76.25 89 THR A CA 1
ATOM 657 C C . THR A 1 89 ? 5.346 2.983 19.617 1.00 76.25 89 THR A C 1
ATOM 659 O O . THR A 1 89 ? 5.380 2.563 18.457 1.00 76.25 89 THR A O 1
ATOM 662 N N . ALA A 1 90 ? 4.942 2.240 20.649 1.00 82.88 90 ALA A N 1
ATOM 663 C CA . ALA A 1 90 ? 4.347 0.918 20.492 1.00 82.88 90 ALA A CA 1
ATOM 664 C C . ALA A 1 90 ? 2.937 1.034 19.893 1.00 82.88 90 ALA A C 1
ATOM 666 O O . ALA A 1 90 ? 2.155 1.915 20.254 1.00 82.88 90 ALA A O 1
ATOM 667 N N . PHE A 1 91 ? 2.614 0.149 18.958 1.00 89.38 91 PHE A N 1
ATOM 668 C CA . PHE A 1 91 ? 1.303 0.062 18.327 1.00 89.38 91 PHE A CA 1
ATOM 669 C C . PHE A 1 91 ? 0.970 -1.391 17.994 1.00 89.38 91 PHE A C 1
ATOM 671 O O . PHE A 1 91 ? 1.851 -2.247 17.883 1.00 89.38 91 PHE A O 1
ATOM 678 N N . ALA A 1 92 ? -0.316 -1.688 17.828 1.00 94.75 92 ALA A N 1
ATOM 679 C CA . ALA A 1 92 ? -0.742 -2.998 17.355 1.00 94.75 92 ALA A CA 1
ATOM 680 C C . ALA A 1 92 ? -0.920 -2.963 15.837 1.00 94.75 92 ALA A C 1
ATOM 682 O O . ALA A 1 92 ? -1.680 -2.148 15.316 1.00 94.75 92 ALA A O 1
ATOM 683 N N . ARG A 1 93 ? -0.234 -3.867 15.139 1.00 96.88 93 ARG A N 1
ATOM 684 C CA . ARG A 1 93 ? -0.358 -4.094 13.700 1.00 96.88 93 ARG A CA 1
ATOM 685 C C . ARG A 1 93 ? -1.189 -5.339 13.453 1.00 96.88 93 ARG A C 1
ATOM 687 O O . ARG A 1 93 ? -0.818 -6.423 13.903 1.00 96.88 93 ARG A O 1
ATOM 694 N N . ALA A 1 94 ? -2.280 -5.188 12.719 1.00 96.94 94 ALA A N 1
ATOM 695 C CA . ALA A 1 94 ? -3.037 -6.293 12.158 1.00 96.94 94 ALA A CA 1
ATOM 696 C C . ALA A 1 94 ? -2.697 -6.445 10.670 1.00 96.94 94 ALA A C 1
ATOM 698 O O . ALA A 1 94 ? -2.851 -5.509 9.890 1.00 96.94 94 ALA A O 1
ATOM 699 N N . GLU A 1 95 ? -2.227 -7.623 10.292 1.00 96.81 95 GLU A N 1
ATOM 700 C CA . GLU A 1 95 ? -1.902 -8.021 8.927 1.00 96.81 95 GLU A CA 1
ATOM 701 C C . GLU A 1 95 ? -3.055 -8.844 8.385 1.00 96.81 95 GLU A C 1
ATOM 703 O O . GLU A 1 95 ? -3.547 -9.757 9.052 1.00 96.81 95 GLU A O 1
ATOM 708 N N . ILE A 1 96 ? -3.515 -8.469 7.203 1.00 95.31 96 ILE A N 1
ATOM 709 C CA . ILE A 1 96 ? -4.723 -8.994 6.595 1.00 95.31 96 ILE A CA 1
ATOM 710 C C . ILE A 1 96 ? -4.332 -9.616 5.269 1.00 95.31 96 ILE A C 1
ATOM 712 O O . ILE A 1 96 ? -3.916 -8.911 4.343 1.00 95.31 96 ILE A O 1
ATOM 716 N N . ASP A 1 97 ? -4.520 -10.926 5.175 1.00 91.62 97 ASP A N 1
ATOM 717 C CA . ASP A 1 97 ? -4.278 -1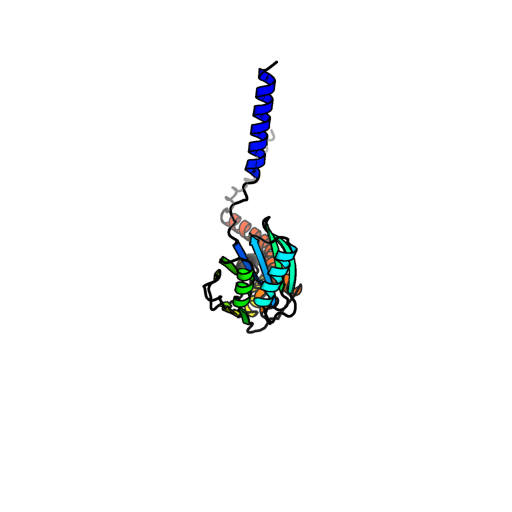1.657 3.943 1.00 91.62 97 ASP A CA 1
ATOM 718 C C . ASP A 1 97 ? -5.493 -11.501 3.019 1.00 91.62 97 ASP A C 1
ATOM 720 O O . ASP A 1 97 ? -6.642 -11.698 3.426 1.00 91.62 97 ASP A O 1
ATOM 724 N N . ARG A 1 98 ? -5.241 -11.156 1.749 1.00 89.81 98 ARG A N 1
ATOM 725 C CA . ARG A 1 98 ? -6.281 -10.991 0.712 1.00 89.81 98 ARG A CA 1
ATOM 726 C C . ARG A 1 98 ? -7.405 -10.025 1.118 1.00 89.81 98 ARG A C 1
ATOM 728 O O . ARG A 1 98 ? -8.588 -10.325 0.958 1.00 89.81 98 ARG A O 1
ATOM 735 N N . ALA A 1 99 ? -7.035 -8.840 1.595 1.00 92.88 99 ALA A N 1
ATOM 736 C CA . ALA A 1 99 ? -7.955 -7.730 1.834 1.00 92.88 99 ALA A CA 1
ATOM 737 C C . ALA A 1 99 ? -8.796 -7.367 0.592 1.00 92.88 99 ALA A C 1
ATOM 739 O O . ALA A 1 99 ? -9.952 -6.962 0.717 1.00 92.88 99 ALA A O 1
ATOM 740 N N . TYR A 1 100 ? -8.236 -7.542 -0.607 1.00 93.31 100 TYR A N 1
ATOM 741 C CA . TYR A 1 100 ? -8.962 -7.473 -1.873 1.00 93.31 100 TYR A CA 1
ATOM 742 C C . TYR A 1 100 ? -8.462 -8.535 -2.856 1.00 93.31 100 TYR A C 1
ATOM 744 O O . TYR A 1 100 ? -7.383 -9.111 -2.708 1.00 93.31 100 TYR A O 1
ATOM 752 N N . ARG A 1 101 ? -9.259 -8.797 -3.895 1.00 93.69 101 ARG A N 1
ATOM 753 C CA . ARG A 1 101 ? -8.873 -9.700 -4.982 1.00 93.69 101 ARG A CA 1
ATOM 754 C C . ARG A 1 101 ? -8.076 -8.928 -6.031 1.00 93.69 101 ARG A C 1
ATOM 756 O O . ARG A 1 101 ? -8.615 -8.011 -6.647 1.00 93.69 101 ARG A O 1
ATOM 763 N N . THR A 1 102 ? -6.827 -9.323 -6.256 1.00 93.88 102 THR A N 1
ATOM 764 C CA . THR A 1 102 ? -5.992 -8.787 -7.341 1.00 93.88 102 THR A CA 1
ATOM 765 C C . THR A 1 102 ? -6.548 -9.185 -8.714 1.00 93.88 102 THR A C 1
ATOM 767 O O . THR A 1 102 ? -7.254 -10.188 -8.861 1.00 93.88 102 THR A O 1
ATOM 770 N N . GLY A 1 103 ? -6.282 -8.376 -9.741 1.00 94.06 103 GLY A N 1
ATOM 771 C CA . GLY A 1 103 ? -6.795 -8.618 -11.090 1.00 94.06 103 GLY A CA 1
ATOM 772 C C . GLY A 1 103 ? -6.838 -7.366 -11.963 1.00 94.06 103 GLY A C 1
ATOM 773 O O . GLY A 1 103 ? -6.244 -6.346 -11.645 1.00 94.06 103 GLY A O 1
ATOM 774 N N . ARG A 1 104 ? -7.560 -7.425 -13.090 1.00 90.56 104 ARG A N 1
ATOM 775 C CA . ARG A 1 104 ? -7.638 -6.301 -14.050 1.00 90.56 104 ARG A CA 1
ATOM 776 C C . ARG A 1 104 ? -8.409 -5.091 -13.521 1.00 90.56 104 ARG A C 1
ATOM 778 O O . ARG A 1 104 ? -8.086 -3.965 -13.878 1.00 90.56 104 ARG A O 1
ATOM 785 N N . THR A 1 105 ? -9.424 -5.332 -12.699 1.00 92.12 105 THR A N 1
ATOM 786 C CA . THR A 1 105 ? -10.293 -4.304 -12.109 1.00 92.12 105 THR A CA 1
ATOM 787 C C . THR A 1 105 ? -10.479 -4.591 -10.620 1.00 92.12 105 THR A C 1
ATOM 789 O O . THR A 1 105 ? -11.574 -4.976 -10.201 1.00 92.12 105 THR A O 1
ATOM 792 N N . PRO A 1 106 ? -9.403 -4.513 -9.819 1.00 93.94 106 PRO A N 1
ATOM 793 C CA . PRO A 1 106 ? -9.494 -4.791 -8.401 1.00 93.94 106 PRO A CA 1
ATOM 794 C C . PRO A 1 106 ? -10.281 -3.680 -7.709 1.00 93.94 106 PRO A C 1
ATOM 796 O O . PRO A 1 106 ? -10.080 -2.489 -7.962 1.00 93.94 106 PRO A O 1
ATOM 799 N N . SER A 1 107 ? -11.177 -4.092 -6.822 1.00 93.31 107 SER A N 1
ATOM 800 C CA . SER A 1 107 ? -11.983 -3.198 -6.003 1.00 93.31 107 SER A CA 1
ATOM 801 C C . SER A 1 107 ? -11.849 -3.579 -4.540 1.00 93.31 107 SER A C 1
ATOM 803 O O . SER A 1 107 ? -11.865 -4.767 -4.204 1.00 93.31 107 SER A O 1
ATOM 805 N N . LEU A 1 108 ? -11.774 -2.574 -3.681 1.00 93.44 108 LEU A N 1
ATOM 806 C CA . LEU A 1 108 ? -11.741 -2.733 -2.239 1.00 93.44 108 LEU A CA 1
ATOM 807 C C . LEU A 1 108 ? -12.877 -1.922 -1.618 1.00 93.44 108 LEU A C 1
ATOM 809 O O . LEU A 1 108 ? -13.085 -0.768 -1.980 1.00 93.44 108 LEU A O 1
ATOM 813 N N . HIS A 1 109 ? -13.575 -2.546 -0.676 1.00 92.44 109 HIS A N 1
ATOM 814 C CA . HIS A 1 109 ? -14.617 -1.927 0.131 1.00 92.44 109 HIS A CA 1
ATOM 815 C C . HIS A 1 109 ? -14.162 -1.930 1.588 1.00 92.44 109 HIS A C 1
ATOM 817 O O . HIS A 1 109 ? -13.856 -2.996 2.127 1.00 92.44 109 HIS A O 1
ATOM 823 N N . ILE A 1 110 ? -14.108 -0.752 2.205 1.00 92.44 110 ILE A N 1
ATOM 824 C CA . ILE A 1 110 ? -13.752 -0.578 3.614 1.00 92.44 110 ILE A CA 1
ATOM 825 C C . ILE A 1 110 ? -14.945 0.049 4.330 1.00 92.44 110 ILE A C 1
ATOM 827 O O . ILE A 1 110 ? -15.278 1.213 4.097 1.00 92.44 110 ILE A O 1
ATOM 831 N N . ASP A 1 111 ? -15.551 -0.710 5.240 1.00 90.75 111 ASP A N 1
ATOM 832 C CA . ASP A 1 111 ? -16.614 -0.219 6.114 1.00 90.75 111 ASP A CA 1
ATOM 833 C C . ASP A 1 111 ? -16.032 0.167 7.481 1.00 90.75 111 ASP A C 1
ATOM 835 O O . ASP A 1 111 ? -15.642 -0.679 8.290 1.00 90.75 111 ASP A O 1
ATOM 839 N N . THR A 1 112 ? -15.969 1.471 7.762 1.00 93.19 112 THR A N 1
ATOM 840 C CA . THR A 1 112 ? -15.460 1.964 9.050 1.00 93.19 112 THR A CA 1
ATOM 841 C C . THR A 1 112 ? -16.517 1.997 10.154 1.00 93.19 112 THR A C 1
ATOM 843 O O . THR A 1 112 ? -16.168 2.242 11.309 1.00 93.19 112 THR A O 1
ATOM 846 N N . SER A 1 113 ? -17.790 1.706 9.864 1.00 93.19 113 SER A N 1
ATOM 847 C CA . SER A 1 113 ? -18.882 1.776 10.846 1.00 93.19 113 SER A CA 1
ATOM 848 C C . SER A 1 113 ? -18.703 0.785 11.995 1.00 93.19 113 SER A C 1
ATOM 850 O O . SER A 1 113 ? -18.917 1.112 13.165 1.00 93.19 113 SER A O 1
ATOM 852 N N . GLY A 1 114 ? -18.262 -0.437 11.686 1.00 93.12 114 GLY A N 1
ATOM 853 C CA . GLY A 1 114 ? -17.935 -1.440 12.691 1.00 93.12 114 GLY A CA 1
ATOM 854 C C . GLY A 1 114 ? -16.729 -1.026 13.532 1.00 93.12 114 GLY A C 1
ATOM 855 O O . GLY A 1 114 ? -16.772 -1.150 14.752 1.00 93.12 114 GLY A O 1
ATOM 856 N N . ALA A 1 115 ? -15.688 -0.479 12.901 1.00 94.12 115 ALA A N 1
ATOM 857 C CA . ALA A 1 115 ? -14.498 0.003 13.597 1.00 94.12 115 ALA A CA 1
ATOM 858 C C . ALA A 1 115 ? -14.808 1.178 14.536 1.00 94.12 115 ALA A C 1
ATOM 860 O O . ALA A 1 115 ? -14.370 1.164 15.684 1.00 94.12 115 ALA A O 1
ATOM 861 N N . LEU A 1 116 ? -15.604 2.154 14.083 1.00 94.81 116 LEU A N 1
ATOM 862 C CA . LEU A 1 116 ? -16.054 3.279 14.902 1.00 94.81 116 LEU A CA 1
ATOM 863 C C . LEU A 1 116 ? -16.810 2.784 16.139 1.00 94.81 116 LEU A C 1
ATOM 865 O O . LEU A 1 116 ? -16.480 3.197 17.245 1.00 94.81 116 LEU A O 1
ATOM 869 N N . ARG A 1 117 ? -17.763 1.855 15.981 1.00 94.38 117 ARG A N 1
ATOM 870 C CA . ARG A 1 117 ? -18.511 1.293 17.121 1.00 94.38 117 ARG A CA 1
ATOM 871 C C . ARG A 1 117 ? -17.595 0.637 18.155 1.00 94.38 117 ARG A C 1
ATOM 873 O O . ARG A 1 117 ? -17.761 0.889 19.344 1.00 94.38 117 ARG A O 1
ATOM 880 N N . GLU A 1 118 ? -16.624 -0.163 17.716 1.00 94.81 118 GLU A N 1
ATOM 881 C CA . GLU A 1 118 ? -15.662 -0.829 18.612 1.00 94.81 118 GLU A CA 1
ATOM 882 C C . GLU A 1 118 ? -14.760 0.177 19.348 1.00 94.81 118 GLU A C 1
ATOM 884 O O . GLU A 1 118 ? -14.481 0.010 20.535 1.00 94.81 118 GLU A O 1
ATOM 889 N N . LEU A 1 119 ? -14.318 1.234 18.661 1.00 93.50 119 LEU A N 1
ATOM 890 C CA . LEU A 1 119 ? -13.468 2.282 19.233 1.00 93.50 119 LEU A CA 1
ATOM 891 C C . LEU A 1 119 ? -14.237 3.154 20.234 1.00 93.50 119 LEU A C 1
ATOM 893 O O . LEU A 1 119 ? -13.787 3.343 21.364 1.00 93.50 119 LEU A O 1
ATOM 897 N N . THR A 1 120 ? -15.432 3.613 19.867 1.00 93.31 120 THR A N 1
ATOM 898 C CA . THR A 1 120 ? -16.308 4.394 20.747 1.00 93.31 120 THR A CA 1
ATOM 899 C C . THR A 1 120 ? -16.737 3.596 21.977 1.00 93.31 120 THR A C 1
ATOM 901 O O . THR A 1 120 ? -16.765 4.143 23.076 1.00 93.31 120 THR A O 1
ATOM 904 N N . ALA A 1 121 ? -17.000 2.290 21.842 1.00 92.62 121 ALA A N 1
ATOM 905 C CA . ALA A 1 121 ? -17.311 1.422 22.982 1.00 92.62 121 ALA A CA 1
ATOM 906 C C . ALA A 1 121 ? -16.165 1.338 24.008 1.00 92.62 121 ALA A C 1
ATOM 908 O O . ALA A 1 121 ? -16.402 1.021 25.171 1.00 92.62 121 ALA A O 1
ATOM 909 N N . ARG A 1 122 ? -14.926 1.635 23.596 1.00 91.56 122 ARG A N 1
ATOM 910 C CA . ARG A 1 122 ? -13.749 1.704 24.474 1.00 91.56 122 ARG A CA 1
ATOM 911 C C . ARG A 1 122 ? -13.410 3.120 24.948 1.00 91.56 122 ARG A C 1
ATOM 913 O O . ARG A 1 122 ? -12.484 3.256 25.736 1.00 91.56 122 ARG A O 1
ATOM 920 N N . GLY A 1 123 ? -14.180 4.132 24.542 1.00 91.69 123 GLY A N 1
ATOM 921 C CA . GLY A 1 123 ? -13.989 5.533 24.932 1.00 91.69 123 GLY A CA 1
ATOM 922 C C . GLY A 1 123 ? -13.189 6.378 23.935 1.00 91.69 123 GLY A C 1
ATOM 923 O O . GLY A 1 123 ? -12.899 7.537 24.226 1.00 91.69 123 GLY A O 1
ATOM 924 N N . PHE A 1 124 ? -12.849 5.840 22.758 1.00 92.38 124 PHE A N 1
ATOM 925 C CA . PHE A 1 124 ? -12.186 6.591 21.688 1.00 92.38 124 PHE A CA 1
ATOM 926 C C . PHE A 1 124 ? -13.227 7.306 20.813 1.00 92.38 124 PHE A C 1
ATOM 928 O O . PHE A 1 124 ? -13.695 6.771 19.805 1.00 92.38 124 PHE A O 1
ATOM 935 N N . ASP A 1 125 ? -13.602 8.523 21.212 1.00 91.19 125 ASP A N 1
ATOM 936 C CA . ASP A 1 125 ? -14.679 9.292 20.569 1.00 91.19 125 ASP A CA 1
ATOM 937 C C . ASP A 1 125 ? -14.244 10.087 19.320 1.00 91.19 125 ASP A C 1
ATOM 939 O O . ASP A 1 125 ? -15.088 10.376 18.467 1.00 91.19 125 ASP A O 1
ATOM 943 N N . ASP A 1 126 ? -12.950 10.418 19.186 1.00 90.25 126 ASP A N 1
ATOM 944 C CA . ASP A 1 126 ? -12.342 11.020 17.982 1.00 90.25 126 ASP A CA 1
ATOM 945 C C . ASP A 1 126 ? -11.126 10.186 17.553 1.00 90.25 126 ASP A C 1
ATOM 947 O O . ASP A 1 126 ? -10.111 10.116 18.254 1.00 90.25 126 ASP A O 1
ATOM 951 N N . THR A 1 127 ? -11.237 9.525 16.399 1.00 92.44 127 THR A N 1
ATOM 952 C CA . THR A 1 127 ? -10.168 8.695 15.830 1.00 92.44 127 THR A CA 1
ATOM 953 C C . THR A 1 127 ? -9.787 9.186 14.441 1.00 92.44 127 THR A C 1
ATOM 955 O O . THR A 1 127 ? -10.623 9.268 13.540 1.00 92.44 127 THR A O 1
ATOM 958 N N . ALA A 1 128 ? -8.499 9.454 14.224 1.00 92.88 128 ALA A N 1
ATOM 959 C CA . ALA A 1 128 ? -7.990 9.789 12.896 1.00 92.88 128 ALA A CA 1
ATOM 960 C C . ALA A 1 128 ? -7.733 8.514 12.081 1.00 92.88 128 ALA A C 1
ATOM 962 O O . ALA A 1 128 ? -7.004 7.633 12.533 1.00 92.88 128 ALA A O 1
ATOM 963 N N . VAL A 1 129 ? -8.272 8.434 10.865 1.00 93.81 129 VAL A N 1
ATOM 964 C CA . VAL A 1 129 ? -8.042 7.325 9.933 1.00 93.81 129 VAL A CA 1
ATOM 965 C C . VAL A 1 129 ? -7.243 7.823 8.744 1.00 93.81 129 VAL A C 1
ATOM 967 O O . VAL A 1 129 ? -7.665 8.720 8.012 1.00 93.81 129 VAL A O 1
ATOM 970 N N . LYS A 1 130 ? -6.077 7.220 8.526 1.00 94.56 130 LYS A N 1
ATOM 971 C CA . LYS A 1 130 ? -5.249 7.485 7.354 1.00 94.56 130 LYS A CA 1
ATOM 972 C C . LYS A 1 130 ? -5.223 6.254 6.471 1.00 94.56 130 LYS A C 1
ATOM 974 O O . LYS A 1 130 ? -4.657 5.237 6.849 1.00 94.56 130 LYS A O 1
ATOM 979 N N . LEU A 1 131 ? -5.775 6.383 5.275 1.00 94.44 131 LEU A N 1
ATOM 980 C CA . LEU A 1 131 ? -5.720 5.349 4.254 1.00 94.44 131 LEU A CA 1
ATOM 981 C C . LEU A 1 131 ? -4.563 5.635 3.293 1.00 94.44 131 LEU A C 1
ATOM 983 O O . LEU A 1 131 ? -4.468 6.738 2.747 1.00 94.44 131 LEU A O 1
ATOM 987 N N . ARG A 1 132 ? -3.690 4.646 3.097 1.00 93.69 132 ARG A N 1
ATOM 988 C CA . ARG A 1 132 ? -2.625 4.630 2.092 1.00 93.69 132 ARG A CA 1
ATOM 989 C C . ARG A 1 132 ? -2.938 3.548 1.071 1.00 93.69 132 ARG A C 1
ATOM 991 O O . ARG A 1 132 ? -3.181 2.402 1.442 1.00 93.69 132 ARG A O 1
ATOM 998 N N . LEU A 1 133 ? -2.920 3.930 -0.198 1.00 92.75 133 LEU A N 1
ATOM 999 C CA . LEU A 1 133 ? -3.174 3.033 -1.318 1.00 92.75 133 LEU A CA 1
ATOM 1000 C C . LEU A 1 133 ? -1.871 2.694 -2.039 1.00 92.75 133 LEU A C 1
ATOM 1002 O O . LEU A 1 133 ? -0.933 3.501 -1.989 1.00 92.75 133 LEU A O 1
ATOM 1006 N N . PRO A 1 134 ? -1.816 1.545 -2.736 1.00 91.56 134 PRO A N 1
ATOM 1007 C CA . PRO A 1 134 ? -0.733 1.265 -3.656 1.00 91.56 134 PRO A CA 1
ATOM 1008 C C . PRO A 1 134 ? -0.623 2.401 -4.683 1.00 91.56 134 PRO A C 1
ATOM 1010 O O . PRO A 1 134 ? -1.635 3.015 -5.032 1.00 91.56 134 PRO A O 1
ATOM 1013 N N . PRO A 1 135 ? 0.581 2.689 -5.200 1.00 89.56 135 PRO A N 1
ATOM 1014 C CA . PRO A 1 135 ? 0.822 3.766 -6.160 1.00 89.56 135 PRO A CA 1
ATOM 1015 C C . PRO A 1 135 ? 0.332 3.417 -7.582 1.00 89.56 135 PRO A C 1
ATOM 1017 O O . PRO A 1 135 ? 1.068 3.543 -8.560 1.00 89.56 135 PRO A O 1
ATOM 1020 N N . VAL A 1 136 ? -0.922 2.984 -7.696 1.00 90.50 136 VAL A N 1
ATOM 1021 C CA . VAL A 1 136 ? -1.635 2.707 -8.945 1.00 90.50 136 VAL A CA 1
ATOM 1022 C C . VAL A 1 136 ? -2.760 3.728 -9.127 1.00 90.50 136 VAL A C 1
ATOM 1024 O O . VAL A 1 136 ? -3.249 4.279 -8.137 1.00 90.50 136 VAL A O 1
ATOM 1027 N N . PRO A 1 137 ? -3.205 3.998 -10.365 1.00 90.12 137 PRO A N 1
ATOM 1028 C CA . PRO A 1 137 ? -4.396 4.806 -10.587 1.00 90.12 137 PRO A CA 1
ATOM 1029 C C . PRO A 1 137 ? -5.582 4.226 -9.809 1.00 90.12 137 PRO A C 1
ATOM 1031 O O . PRO A 1 137 ? -5.958 3.068 -10.003 1.00 90.12 137 PRO A O 1
ATOM 1034 N N . ALA A 1 138 ? -6.154 5.023 -8.912 1.00 89.50 138 ALA A N 1
ATOM 1035 C CA . ALA A 1 138 ? -7.268 4.621 -8.070 1.00 89.50 138 ALA A CA 1
ATOM 1036 C C . ALA A 1 138 ? -8.302 5.743 -7.990 1.00 89.50 138 ALA A C 1
ATOM 1038 O O . ALA A 1 138 ? -7.957 6.924 -7.955 1.00 89.50 138 ALA A O 1
ATOM 1039 N N . THR A 1 139 ? -9.572 5.363 -7.955 1.00 89.12 139 THR A N 1
ATOM 1040 C CA . THR A 1 139 ? -10.688 6.267 -7.688 1.00 89.12 139 THR A CA 1
ATOM 1041 C C . THR A 1 139 ? -11.246 5.915 -6.319 1.00 89.12 139 THR A C 1
ATOM 1043 O O . THR A 1 139 ? -11.632 4.766 -6.099 1.00 89.12 139 THR A O 1
ATOM 1046 N N . SER A 1 140 ? -11.270 6.886 -5.405 1.00 86.50 140 SER A N 1
ATOM 1047 C CA . SER A 1 140 ? -11.924 6.765 -4.102 1.00 86.50 140 SER A CA 1
ATOM 1048 C C . SER A 1 140 ? -13.070 7.763 -4.007 1.00 86.50 140 SER A C 1
ATOM 1050 O O . SER A 1 140 ? -12.924 8.925 -4.382 1.00 86.50 140 SER A O 1
ATOM 1052 N N . ALA A 1 141 ? -14.209 7.323 -3.476 1.00 75.50 141 ALA A N 1
ATOM 1053 C CA . ALA A 1 141 ? -15.365 8.196 -3.257 1.00 75.50 141 ALA A CA 1
ATOM 1054 C C . ALA A 1 141 ? -15.174 9.178 -2.081 1.00 75.50 141 ALA A C 1
ATOM 1056 O O . ALA A 1 141 ? -16.009 10.052 -1.867 1.00 75.50 141 ALA A O 1
ATOM 1057 N N . GLN A 1 142 ? -14.091 9.041 -1.305 1.00 75.19 142 GLN A N 1
ATOM 1058 C CA . GLN A 1 142 ? -13.848 9.842 -0.108 1.00 75.19 142 GLN A CA 1
ATOM 1059 C C . GLN A 1 142 ? -12.400 10.335 0.019 1.00 75.19 142 GLN A C 1
ATOM 1061 O O . GLN A 1 142 ? -11.469 9.643 -0.416 1.00 75.19 142 GLN A O 1
ATOM 1066 N N . PRO A 1 143 ? -12.203 11.513 0.643 1.00 66.12 143 PRO A N 1
ATOM 1067 C CA . PRO A 1 143 ? -10.886 12.054 0.949 1.00 66.12 143 PRO A CA 1
ATOM 1068 C C . PRO A 1 143 ? -10.229 11.323 2.134 1.00 66.12 143 PRO A C 1
ATOM 1070 O O . PRO A 1 143 ? -10.864 11.026 3.143 1.00 66.12 143 PRO A O 1
ATOM 1073 N N . SER A 1 144 ? -8.923 11.074 2.018 1.00 74.38 144 SER A N 1
ATOM 1074 C CA . SER A 1 144 ? -8.043 10.604 3.099 1.00 74.38 144 SER A CA 1
ATOM 1075 C C . SER A 1 144 ? -7.079 11.742 3.470 1.00 74.38 144 SER A C 1
ATOM 1077 O O . SER A 1 144 ? -6.506 12.339 2.554 1.00 74.38 144 SER A O 1
ATOM 1079 N N . PRO A 1 145 ? -6.850 12.060 4.762 1.00 81.69 145 PRO A N 1
ATOM 1080 C CA . PRO A 1 145 ? -7.328 11.358 5.957 1.00 81.69 145 PRO A CA 1
ATOM 1081 C C . PRO A 1 145 ? -8.796 11.657 6.300 1.00 81.69 145 PRO A C 1
ATOM 1083 O O . PRO A 1 145 ? -9.269 12.777 6.125 1.00 81.69 145 PRO A O 1
ATOM 1086 N N . ALA A 1 146 ? -9.482 10.663 6.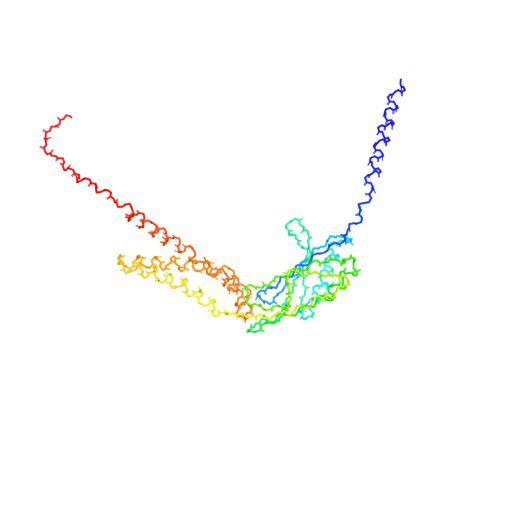864 1.00 87.25 146 ALA A N 1
ATOM 1087 C CA . ALA A 1 146 ? -10.837 10.786 7.395 1.00 87.25 146 ALA A CA 1
ATOM 1088 C C . ALA A 1 146 ? -10.813 10.808 8.933 1.00 87.25 146 ALA A C 1
ATOM 1090 O O . ALA A 1 146 ? -9.862 10.335 9.560 1.00 87.25 146 ALA A O 1
ATOM 1091 N N . ARG A 1 147 ? -11.857 11.349 9.566 1.00 88.75 147 ARG A N 1
ATOM 1092 C CA . ARG A 1 147 ? -12.038 11.281 11.025 1.00 88.75 147 ARG A CA 1
ATOM 1093 C C . ARG A 1 147 ? -13.279 10.471 11.362 1.00 88.75 147 ARG A C 1
ATOM 1095 O O . ARG A 1 147 ? -14.342 10.726 10.806 1.00 88.75 147 ARG A O 1
ATOM 1102 N N . LEU A 1 148 ? -13.139 9.533 12.291 1.00 89.06 148 LEU A N 1
ATOM 1103 C CA . LEU A 1 148 ? -14.247 8.790 12.879 1.00 89.06 148 LEU A CA 1
ATOM 1104 C C . LEU A 1 148 ? -14.671 9.505 14.158 1.00 89.06 148 LEU A C 1
ATOM 1106 O O . LEU A 1 148 ? -13.854 9.681 15.061 1.00 89.06 148 LEU A O 1
ATOM 1110 N N . ARG A 1 149 ? -15.939 9.915 14.224 1.00 90.56 149 ARG A N 1
ATOM 1111 C CA . ARG A 1 149 ? -16.523 10.577 15.395 1.00 90.56 149 ARG A CA 1
ATOM 1112 C C . ARG A 1 149 ? -17.814 9.881 15.791 1.00 90.56 149 ARG A C 1
ATOM 1114 O O . ARG A 1 149 ? -18.606 9.549 14.915 1.00 90.56 149 ARG A O 1
ATOM 1121 N N . LYS A 1 150 ? -18.062 9.742 17.096 1.00 86.69 150 LYS A N 1
ATOM 1122 C CA . LYS A 1 150 ? -19.243 9.058 17.664 1.00 86.69 150 LYS A CA 1
ATOM 1123 C C . LYS A 1 150 ? -20.592 9.481 17.059 1.00 86.69 150 LYS A C 1
ATOM 1125 O O . LYS A 1 150 ? -21.454 8.637 16.852 1.00 86.69 150 LYS A O 1
ATOM 1130 N N . ASN A 1 151 ? -20.759 10.769 16.759 1.00 87.25 151 ASN A N 1
ATOM 1131 C CA . ASN A 1 151 ? -22.018 11.343 16.263 1.00 87.25 151 ASN A CA 1
ATOM 1132 C C . ASN A 1 151 ? -21.974 11.712 14.770 1.00 87.25 151 ASN A C 1
ATOM 1134 O O . ASN A 1 151 ? -22.806 12.485 14.304 1.00 87.25 151 ASN A O 1
ATOM 1138 N N . ALA A 1 152 ? -20.982 11.219 14.026 1.00 87.50 152 ALA A N 1
ATOM 1139 C CA . ALA A 1 152 ? -20.861 11.451 12.590 1.00 87.50 152 ALA A CA 1
ATOM 1140 C C . ALA A 1 152 ? -21.080 10.140 11.820 1.00 87.50 152 ALA A C 1
ATOM 1142 O O . ALA A 1 152 ? -20.717 9.073 12.323 1.00 87.50 152 ALA A O 1
ATOM 1143 N N . PRO A 1 153 ? -21.641 10.192 10.598 1.00 86.25 153 PRO A N 1
ATOM 1144 C CA . PRO A 1 153 ? -21.733 9.011 9.754 1.00 86.25 153 PRO A CA 1
ATOM 1145 C C . PRO A 1 153 ? -20.332 8.451 9.498 1.00 86.25 153 PRO A C 1
ATOM 1147 O O . PRO A 1 153 ? -19.405 9.186 9.147 1.00 86.25 153 PRO A O 1
ATOM 1150 N N . ALA A 1 154 ? -20.181 7.144 9.697 1.00 87.25 154 ALA A N 1
ATOM 1151 C CA . ALA A 1 154 ? -18.907 6.486 9.483 1.00 87.25 154 ALA A CA 1
ATOM 1152 C C . ALA A 1 154 ? -18.575 6.458 7.977 1.00 87.25 154 ALA A C 1
ATOM 1154 O O . ALA A 1 154 ? -19.423 6.059 7.175 1.00 87.25 154 ALA A O 1
ATOM 1155 N N . PRO A 1 155 ? -17.365 6.874 7.573 1.00 87.38 155 PRO A N 1
ATOM 1156 C CA . PRO A 1 155 ? -16.939 6.843 6.185 1.00 87.38 155 PRO A CA 1
ATOM 1157 C C . PRO A 1 155 ? -16.926 5.412 5.633 1.00 87.38 155 PRO A C 1
ATOM 1159 O O . PRO A 1 155 ? -16.204 4.549 6.131 1.00 87.38 155 PRO A O 1
ATOM 1162 N N . VAL A 1 156 ? -17.707 5.159 4.588 1.00 89.56 156 VAL A N 1
ATOM 1163 C CA . VAL A 1 156 ? -17.592 3.945 3.776 1.00 89.56 156 VAL A CA 1
ATOM 1164 C C . VAL A 1 156 ? -16.735 4.284 2.565 1.00 89.56 156 VAL A C 1
ATOM 1166 O O . VAL A 1 156 ? -17.040 5.225 1.830 1.00 89.56 156 VAL A O 1
ATOM 1169 N N . VAL A 1 157 ? -15.641 3.548 2.382 1.00 90.25 157 VAL A N 1
ATOM 1170 C CA . VAL A 1 157 ? -14.670 3.828 1.325 1.00 90.25 157 VAL A CA 1
ATOM 1171 C C . VAL A 1 157 ? -14.703 2.709 0.296 1.00 90.25 157 VAL A C 1
ATOM 1173 O O . VAL A 1 157 ? -14.203 1.611 0.539 1.00 90.25 157 VAL A O 1
ATOM 1176 N N . ASP A 1 158 ? -15.248 3.026 -0.874 1.00 92.00 158 ASP A N 1
ATOM 1177 C CA . ASP A 1 158 ? -15.125 2.208 -2.075 1.00 92.00 158 ASP A CA 1
ATOM 1178 C C . ASP A 1 158 ? -13.959 2.699 -2.926 1.00 92.00 158 ASP A C 1
ATOM 1180 O O . ASP A 1 158 ? -13.828 3.893 -3.221 1.00 92.00 158 ASP A O 1
ATOM 1184 N N . ILE A 1 159 ? -13.096 1.762 -3.303 1.00 93.31 159 ILE A N 1
ATOM 1185 C CA . ILE A 1 159 ? -11.853 2.035 -4.014 1.00 93.31 159 ILE A CA 1
ATOM 1186 C C . ILE A 1 159 ? -11.804 1.145 -5.237 1.00 93.31 159 ILE A C 1
ATOM 1188 O O . ILE A 1 159 ? -11.692 -0.075 -5.125 1.00 93.31 159 ILE A O 1
ATOM 1192 N N . ALA A 1 160 ? -11.846 1.763 -6.410 1.00 94.31 160 ALA A N 1
ATOM 1193 C CA . ALA A 1 160 ? -11.610 1.083 -7.672 1.00 94.31 160 ALA A CA 1
ATOM 1194 C C . ALA A 1 160 ? -10.180 1.370 -8.123 1.00 94.31 160 ALA A C 1
ATOM 1196 O O . ALA A 1 160 ? -9.812 2.524 -8.348 1.00 94.31 160 ALA A O 1
ATOM 1197 N N . MET A 1 161 ? -9.373 0.324 -8.264 1.00 94.50 161 MET A N 1
ATOM 1198 C CA . MET A 1 161 ? -8.007 0.418 -8.768 1.00 94.50 161 MET A CA 1
ATOM 1199 C C . MET A 1 161 ? -7.974 0.060 -10.258 1.00 94.50 161 MET A C 1
ATOM 1201 O O . MET A 1 161 ? -8.751 -0.763 -10.740 1.00 94.50 161 MET A O 1
ATOM 1205 N N . ARG A 1 162 ? -7.075 0.695 -11.012 1.00 93.88 162 ARG A N 1
ATOM 1206 C CA . ARG A 1 162 ? -6.870 0.460 -12.448 1.00 93.88 162 ARG A CA 1
ATOM 1207 C C . ARG A 1 162 ? -5.384 0.215 -12.709 1.00 93.88 162 ARG A C 1
ATOM 1209 O O . ARG A 1 162 ? -4.673 1.147 -13.084 1.00 93.88 162 ARG A O 1
ATOM 1216 N N . PRO A 1 163 ? -4.886 -1.008 -12.462 1.00 92.75 163 PRO A N 1
ATOM 1217 C CA . PRO A 1 163 ? -3.486 -1.317 -12.703 1.00 92.75 163 PRO A CA 1
ATOM 1218 C C . PRO A 1 163 ? -3.176 -1.293 -14.203 1.00 92.75 163 PRO A C 1
ATOM 1220 O O . PRO A 1 163 ? -3.916 -1.840 -15.023 1.00 92.75 163 PRO A O 1
ATOM 1223 N N . GLU A 1 164 ? -2.041 -0.702 -14.566 1.00 91.56 164 GLU A N 1
ATOM 1224 C CA . GLU A 1 164 ? -1.578 -0.604 -15.950 1.00 91.56 164 GLU A CA 1
ATOM 1225 C C . GLU A 1 164 ? -0.251 -1.360 -16.132 1.00 91.56 164 GLU A C 1
ATOM 1227 O O . GLU A 1 164 ? 0.812 -0.744 -16.252 1.00 91.56 164 GLU A O 1
ATOM 1232 N N . PRO A 1 165 ? -0.272 -2.709 -16.192 1.00 88.69 165 PRO A N 1
ATOM 1233 C CA . PRO A 1 165 ? 0.950 -3.518 -16.260 1.00 88.69 165 PRO A CA 1
ATOM 1234 C C . PRO A 1 165 ? 1.793 -3.220 -17.512 1.00 88.69 165 PRO A C 1
ATOM 1236 O O . PRO A 1 165 ? 3.007 -3.394 -17.503 1.00 88.69 165 PRO A O 1
ATOM 1239 N N . LYS A 1 166 ? 1.171 -2.700 -18.582 1.00 89.75 166 LYS A N 1
ATOM 1240 C CA . LYS A 1 166 ? 1.865 -2.260 -19.803 1.00 89.75 166 LYS A CA 1
ATOM 1241 C C . LYS A 1 166 ? 2.899 -1.162 -19.544 1.00 89.75 166 LYS A C 1
ATOM 1243 O O . LYS A 1 166 ? 3.935 -1.157 -20.203 1.00 89.75 166 LYS A O 1
ATOM 1248 N N . ARG A 1 167 ? 2.654 -0.271 -18.574 1.00 84.75 167 ARG A N 1
ATOM 1249 C CA . ARG A 1 167 ? 3.619 0.775 -18.205 1.00 84.75 167 ARG A CA 1
ATOM 1250 C C . ARG A 1 167 ? 4.899 0.178 -17.629 1.00 84.75 167 ARG A C 1
ATOM 1252 O O . ARG A 1 167 ? 5.972 0.654 -17.981 1.00 84.75 167 ARG A O 1
ATOM 1259 N N . TRP A 1 168 ? 4.779 -0.902 -16.850 1.00 85.69 168 TRP A N 1
ATOM 1260 C CA . TRP A 1 168 ? 5.929 -1.641 -16.323 1.00 85.69 168 TRP A CA 1
ATOM 1261 C C . TRP A 1 168 ? 6.786 -2.243 -17.435 1.00 85.69 168 TRP A C 1
ATOM 1263 O O . TRP A 1 168 ? 7.998 -2.054 -17.436 1.00 85.69 168 TRP A O 1
ATOM 1273 N N . TYR A 1 169 ? 6.173 -2.888 -18.435 1.00 83.94 169 TYR A N 1
ATOM 1274 C CA . TYR A 1 169 ? 6.930 -3.417 -19.577 1.00 83.94 169 TYR A CA 1
ATOM 1275 C C . TYR A 1 169 ? 7.656 -2.309 -20.349 1.00 83.94 169 TYR A C 1
ATOM 1277 O O . TYR A 1 169 ? 8.817 -2.478 -20.710 1.00 83.94 169 TYR A O 1
ATOM 1285 N N . GLY A 1 170 ? 7.003 -1.160 -20.556 1.00 81.81 170 GLY A N 1
ATOM 1286 C CA . GLY A 1 170 ? 7.634 0.003 -21.182 1.00 81.81 170 GLY A CA 1
ATOM 1287 C C . GLY A 1 170 ? 8.822 0.535 -20.377 1.00 81.81 170 GLY A C 1
ATOM 1288 O O . GLY A 1 170 ? 9.878 0.802 -20.945 1.00 81.81 170 GLY A O 1
ATOM 1289 N N . ALA A 1 171 ? 8.689 0.630 -19.052 1.00 80.31 171 ALA A N 1
ATOM 1290 C CA . ALA A 1 171 ? 9.789 1.064 -18.199 1.00 80.31 171 ALA A CA 1
ATOM 1291 C C . ALA A 1 171 ? 10.935 0.056 -18.145 1.00 80.31 171 ALA A C 1
ATOM 1293 O O . ALA A 1 171 ? 12.077 0.484 -18.056 1.00 80.31 171 ALA A O 1
ATOM 1294 N N . MET A 1 172 ? 10.659 -1.247 -18.241 1.00 80.38 172 MET A N 1
ATOM 1295 C CA . MET A 1 172 ? 11.691 -2.284 -18.319 1.00 80.38 172 MET A CA 1
ATOM 1296 C C . MET A 1 172 ? 12.404 -2.339 -19.666 1.00 80.38 172 MET A C 1
ATOM 1298 O O . MET A 1 172 ? 13.590 -2.663 -19.720 1.00 80.38 172 MET A O 1
ATOM 1302 N N . ALA A 1 173 ? 11.722 -1.983 -20.754 1.00 81.56 173 ALA A N 1
ATOM 1303 C CA . ALA A 1 173 ? 12.358 -1.891 -22.061 1.00 81.56 173 ALA A CA 1
ATOM 1304 C C . ALA A 1 173 ? 13.472 -0.828 -22.074 1.00 81.56 173 ALA A C 1
ATOM 1306 O O . ALA A 1 173 ? 14.489 -1.027 -22.732 1.00 81.56 173 ALA A O 1
ATOM 1307 N N . LEU A 1 174 ? 13.323 0.267 -21.316 1.00 77.12 174 LEU A N 1
ATOM 1308 C CA . LEU A 1 174 ? 14.296 1.366 -21.287 1.00 77.12 174 LEU A CA 1
ATOM 1309 C C . LEU A 1 174 ? 15.693 0.930 -20.784 1.00 77.12 174 LEU A C 1
ATOM 1311 O O . LEU A 1 174 ? 16.651 1.145 -21.526 1.00 77.12 174 LEU A O 1
ATOM 1315 N N . PRO A 1 175 ? 15.855 0.284 -19.608 1.00 72.75 175 PRO A N 1
ATOM 1316 C CA . PRO A 1 175 ? 17.126 -0.295 -19.179 1.00 72.75 175 PRO A CA 1
ATOM 1317 C C . PRO A 1 175 ? 17.729 -1.279 -20.176 1.00 72.75 175 PRO A C 1
ATOM 1319 O O . PRO A 1 175 ? 18.931 -1.230 -20.423 1.00 72.75 175 PRO A O 1
ATOM 1322 N N . VAL A 1 176 ? 16.912 -2.160 -20.763 1.00 80.75 176 VAL A N 1
ATOM 1323 C CA . VAL A 1 176 ? 17.391 -3.179 -21.710 1.00 80.75 176 VAL A CA 1
ATOM 1324 C C . VAL A 1 176 ? 17.929 -2.522 -22.980 1.00 80.75 176 VAL A C 1
ATOM 1326 O O . VAL A 1 176 ? 19.021 -2.861 -23.432 1.00 80.75 176 VAL A O 1
ATOM 1329 N N . LEU A 1 177 ? 17.210 -1.537 -23.523 1.00 78.88 177 LEU A N 1
ATOM 1330 C CA . LEU A 1 177 ? 17.654 -0.756 -24.678 1.00 78.88 177 LEU A CA 1
ATOM 1331 C C . LEU A 1 177 ? 18.900 0.079 -24.356 1.00 78.88 177 LEU A C 1
ATOM 1333 O O . LEU A 1 177 ? 19.816 0.143 -25.174 1.00 78.88 177 LEU A O 1
ATOM 1337 N N . GLY A 1 178 ? 18.967 0.676 -23.163 1.00 74.06 178 GLY A N 1
ATOM 1338 C CA . GLY A 1 178 ? 20.147 1.398 -22.687 1.00 74.06 178 GLY A CA 1
ATOM 1339 C C . GLY A 1 178 ? 21.379 0.494 -22.604 1.00 74.06 178 GLY A C 1
ATOM 1340 O O . GLY A 1 178 ? 22.425 0.824 -23.161 1.00 74.06 178 GLY A O 1
ATOM 1341 N N . ALA A 1 179 ? 21.243 -0.685 -21.991 1.00 76.94 179 ALA A N 1
ATOM 1342 C CA . ALA A 1 179 ? 22.312 -1.676 -21.898 1.00 76.94 179 ALA A CA 1
ATOM 1343 C C . ALA A 1 179 ? 22.751 -2.174 -23.284 1.00 76.94 179 ALA A C 1
ATOM 1345 O O . ALA A 1 179 ? 23.947 -2.208 -23.572 1.00 76.94 179 ALA A O 1
ATOM 1346 N N . ALA A 1 180 ? 21.801 -2.485 -24.172 1.00 79.62 180 ALA A N 1
ATOM 1347 C CA . ALA A 1 180 ? 22.095 -2.875 -25.548 1.00 79.62 180 ALA A CA 1
ATOM 1348 C C . ALA A 1 180 ? 22.854 -1.772 -26.303 1.00 79.62 180 ALA A C 1
ATOM 1350 O O . ALA A 1 180 ? 23.822 -2.066 -27.001 1.00 79.62 180 ALA A O 1
ATOM 1351 N N . GLY A 1 181 ? 22.475 -0.503 -26.118 1.00 73.44 181 GLY A N 1
ATOM 1352 C CA . GLY A 1 181 ? 23.171 0.645 -26.700 1.00 73.44 181 GLY A CA 1
ATOM 1353 C C . GLY A 1 181 ? 24.611 0.789 -26.203 1.00 73.44 181 GLY A C 1
ATOM 1354 O O . GLY A 1 181 ? 25.510 1.033 -27.007 1.00 73.44 181 GLY A O 1
ATOM 1355 N N . VAL A 1 182 ? 24.853 0.589 -24.903 1.00 71.19 182 VAL A N 1
ATOM 1356 C CA . VAL A 1 182 ? 26.208 0.603 -24.321 1.00 71.19 182 VAL A CA 1
ATOM 1357 C C . VAL A 1 182 ? 27.057 -0.534 -24.887 1.00 71.19 182 VAL A C 1
ATOM 1359 O O . VAL A 1 182 ? 28.180 -0.293 -25.328 1.00 71.19 182 VAL A O 1
ATOM 1362 N N . VAL A 1 183 ? 26.515 -1.754 -24.929 1.00 78.19 183 VAL A N 1
ATOM 1363 C CA . VAL A 1 183 ? 27.198 -2.927 -25.496 1.00 78.19 183 VAL A CA 1
ATOM 1364 C C . VAL A 1 183 ? 27.533 -2.683 -26.969 1.00 78.19 183 VAL A C 1
ATOM 1366 O O . VAL A 1 183 ? 28.684 -2.837 -27.373 1.00 78.19 183 VAL A O 1
ATOM 1369 N N . LEU A 1 184 ? 26.570 -2.218 -27.767 1.00 76.44 184 LEU A N 1
ATOM 1370 C CA . LEU A 1 184 ? 26.782 -1.930 -29.185 1.00 76.44 184 LEU A CA 1
ATOM 1371 C C . LEU A 1 184 ? 27.838 -0.829 -29.391 1.00 76.44 184 LEU A C 1
ATOM 1373 O O . LEU A 1 184 ? 28.732 -0.978 -30.221 1.00 76.44 184 LEU A O 1
ATOM 1377 N N . GLY A 1 185 ? 27.782 0.249 -28.604 1.00 69.88 185 GLY A N 1
ATOM 1378 C CA . GLY A 1 185 ? 28.765 1.335 -28.645 1.00 69.88 185 GLY A CA 1
ATOM 1379 C C . GLY A 1 185 ? 30.180 0.875 -28.284 1.00 69.88 185 GLY A C 1
ATOM 1380 O O . GLY A 1 185 ? 31.147 1.316 -28.908 1.00 69.88 185 GLY A O 1
ATOM 1381 N N . PHE A 1 186 ? 30.303 -0.054 -27.332 1.00 73.25 186 PHE A N 1
ATOM 1382 C CA . PHE A 1 186 ? 31.576 -0.664 -26.954 1.00 73.25 186 PHE A CA 1
ATOM 1383 C C . PHE A 1 186 ? 32.145 -1.549 -28.074 1.00 73.25 186 PHE A C 1
ATOM 1385 O O . PHE A 1 186 ? 33.314 -1.410 -28.437 1.00 73.25 186 PHE A O 1
ATOM 1392 N N . PHE A 1 187 ? 31.320 -2.417 -28.669 1.00 77.31 187 PHE A N 1
ATOM 1393 C CA . PHE A 1 187 ? 31.774 -3.374 -29.685 1.00 77.31 187 PHE A CA 1
ATOM 1394 C C . PHE A 1 187 ? 32.051 -2.746 -31.055 1.00 77.31 187 PHE A C 1
ATOM 1396 O O . PHE A 1 187 ? 32.966 -3.180 -31.751 1.00 77.31 187 PHE A O 1
ATOM 1403 N N . VAL A 1 188 ? 31.317 -1.704 -31.454 1.00 74.81 188 VAL A N 1
ATOM 1404 C CA . VAL A 1 188 ? 31.450 -1.124 -32.803 1.00 74.81 188 VAL A CA 1
ATOM 1405 C C . VAL A 1 188 ? 32.711 -0.250 -32.953 1.00 74.81 188 VAL A C 1
ATOM 1407 O O . VAL A 1 188 ? 33.084 0.089 -34.076 1.00 74.81 188 VAL A O 1
ATOM 1410 N N . ARG A 1 189 ? 33.413 0.107 -31.859 1.00 65.56 189 ARG A N 1
ATOM 1411 C CA . ARG A 1 189 ? 34.690 0.874 -31.826 1.00 65.56 189 ARG A CA 1
ATOM 1412 C C . ARG A 1 189 ? 34.716 2.201 -32.619 1.00 65.56 189 ARG A C 1
ATOM 1414 O O . ARG A 1 189 ? 35.746 2.875 -32.656 1.00 65.56 189 ARG A O 1
ATOM 1421 N N . ARG A 1 190 ? 33.603 2.632 -33.225 1.00 72.38 190 ARG A N 1
ATOM 1422 C CA . ARG A 1 190 ? 33.468 3.911 -33.934 1.00 72.38 190 ARG A CA 1
ATOM 1423 C C . ARG A 1 190 ? 33.059 5.009 -32.968 1.00 72.38 190 ARG A C 1
ATOM 1425 O O . ARG A 1 190 ? 31.951 5.032 -32.435 1.00 72.38 190 ARG A O 1
ATOM 1432 N N . ARG A 1 191 ? 33.950 5.988 -32.830 1.00 66.88 191 ARG A N 1
ATOM 1433 C CA . ARG A 1 191 ? 33.783 7.168 -31.971 1.00 66.88 191 ARG A CA 1
ATOM 1434 C C . ARG A 1 191 ? 32.518 7.981 -32.285 1.00 66.88 191 ARG A C 1
ATOM 1436 O O . ARG A 1 191 ? 31.970 8.602 -31.382 1.00 66.88 191 ARG A O 1
ATOM 1443 N N . SER A 1 192 ? 32.032 7.933 -33.529 1.00 73.94 192 SER A N 1
ATOM 1444 C CA . SER A 1 192 ? 30.794 8.596 -33.961 1.00 73.94 192 SER A CA 1
ATOM 1445 C C . SER A 1 192 ? 29.516 7.986 -33.372 1.00 73.94 192 SER A C 1
ATOM 1447 O O . SER A 1 192 ? 28.500 8.668 -33.325 1.00 73.94 192 SER A O 1
ATOM 1449 N N . ILE A 1 193 ? 29.558 6.737 -32.895 1.00 67.19 193 ILE A N 1
ATOM 1450 C CA . ILE A 1 193 ? 28.392 6.022 -32.344 1.00 67.19 193 ILE A CA 1
ATOM 1451 C C . ILE A 1 193 ? 28.437 5.986 -30.807 1.00 67.19 193 ILE A C 1
ATOM 1453 O O . ILE A 1 193 ? 27.394 5.991 -30.161 1.00 67.19 193 ILE A O 1
ATOM 1457 N N . ALA A 1 194 ? 29.634 6.043 -30.213 1.00 68.19 194 ALA A N 1
ATOM 1458 C CA . ALA A 1 194 ? 29.829 5.965 -28.762 1.00 68.19 194 ALA A CA 1
ATOM 1459 C C . ALA A 1 194 ? 29.204 7.138 -27.974 1.00 68.19 194 ALA A C 1
ATOM 1461 O O . ALA A 1 194 ? 28.706 6.956 -26.863 1.00 68.19 194 ALA A O 1
ATOM 1462 N N . LEU A 1 195 ? 29.222 8.349 -28.540 1.00 69.94 195 LEU A N 1
ATOM 1463 C CA . LEU A 1 195 ? 28.636 9.547 -27.925 1.00 69.94 195 LEU A CA 1
ATOM 1464 C C . LEU A 1 195 ? 27.098 9.516 -27.872 1.00 69.94 195 LEU A C 1
ATOM 1466 O O . LEU A 1 195 ? 26.552 9.681 -26.778 1.00 69.94 195 LEU A O 1
ATOM 1470 N N . PRO A 1 196 ? 26.377 9.272 -28.986 1.00 73.19 196 PRO A N 1
ATOM 1471 C CA . PRO A 1 196 ? 24.922 9.159 -28.937 1.00 73.19 196 PRO A CA 1
ATOM 1472 C C . PRO A 1 196 ? 24.456 7.966 -28.092 1.00 73.19 196 PRO A C 1
ATOM 1474 O O . PRO A 1 196 ? 23.477 8.103 -27.362 1.00 73.19 196 PRO A O 1
ATOM 1477 N N . SER A 1 197 ? 25.172 6.833 -28.096 1.00 69.12 197 SER A N 1
ATOM 1478 C CA . SER A 1 197 ? 24.820 5.691 -27.239 1.00 69.12 197 SER A CA 1
ATOM 1479 C C . SER A 1 197 ? 24.964 6.007 -25.748 1.00 69.12 197 SER A C 1
ATOM 1481 O O . SER A 1 197 ? 24.099 5.631 -24.960 1.00 69.12 197 SER A O 1
ATOM 1483 N N . ALA A 1 198 ? 26.013 6.740 -25.353 1.00 69.88 198 ALA A N 1
ATOM 1484 C CA . ALA A 1 198 ? 26.178 7.192 -23.973 1.00 69.88 198 ALA A CA 1
ATOM 1485 C C . ALA A 1 198 ? 25.068 8.178 -23.565 1.00 69.88 198 ALA A C 1
ATOM 1487 O O . ALA A 1 198 ? 24.517 8.061 -22.473 1.00 69.88 198 ALA A O 1
ATOM 1488 N N . GLY A 1 199 ? 24.679 9.093 -24.463 1.00 73.38 199 GLY A N 1
ATOM 1489 C CA . GLY A 1 199 ? 23.538 9.994 -24.260 1.00 73.38 199 GLY A CA 1
ATOM 1490 C C . GLY A 1 199 ? 22.230 9.243 -23.998 1.00 73.38 199 GLY A C 1
ATOM 1491 O O . GLY A 1 199 ? 21.547 9.508 -23.009 1.00 73.38 199 GLY A O 1
ATOM 1492 N N . VAL A 1 200 ? 21.915 8.250 -24.835 1.00 74.25 200 VAL A N 1
ATOM 1493 C CA . VAL A 1 200 ? 20.721 7.403 -24.669 1.00 74.25 200 VAL A CA 1
ATOM 1494 C C . VAL A 1 200 ? 20.775 6.608 -23.361 1.00 74.25 200 VAL A C 1
ATOM 1496 O O . VAL A 1 200 ? 19.763 6.519 -22.666 1.00 74.25 200 VAL A O 1
ATOM 1499 N N . ALA A 1 201 ? 21.937 6.075 -22.974 1.00 70.00 201 ALA A N 1
ATOM 1500 C CA . ALA A 1 201 ? 22.105 5.349 -21.713 1.00 70.00 201 ALA A CA 1
ATOM 1501 C C . ALA A 1 201 ? 21.823 6.232 -20.483 1.00 70.00 201 ALA A C 1
ATOM 1503 O O . ALA A 1 201 ? 21.151 5.806 -19.545 1.00 70.00 201 ALA A O 1
ATOM 1504 N N . VAL A 1 202 ? 22.269 7.491 -20.499 1.00 73.62 202 VAL A N 1
ATOM 1505 C CA . VAL A 1 202 ? 21.989 8.437 -19.407 1.00 73.62 202 VAL A CA 1
ATOM 1506 C C . VAL A 1 202 ? 20.514 8.825 -19.374 1.00 73.62 202 VAL A C 1
ATOM 1508 O O . VAL A 1 202 ? 19.900 8.788 -18.310 1.00 73.62 202 VAL A O 1
ATOM 1511 N N . VAL A 1 203 ? 19.911 9.137 -20.525 1.00 77.06 203 VAL A N 1
ATOM 1512 C CA . VAL A 1 203 ? 18.482 9.483 -20.600 1.00 77.06 203 VAL A CA 1
ATOM 1513 C C . VAL A 1 203 ? 17.610 8.319 -20.126 1.00 77.06 203 VAL A C 1
ATOM 1515 O O . VAL A 1 203 ? 16.691 8.526 -19.338 1.00 77.06 203 VAL A O 1
ATOM 1518 N N . THR A 1 204 ? 17.916 7.089 -20.541 1.00 70.69 204 THR A N 1
ATOM 1519 C CA . THR A 1 204 ? 17.183 5.888 -20.103 1.00 70.69 204 THR A CA 1
ATOM 1520 C C . THR A 1 204 ? 17.345 5.620 -18.607 1.00 70.69 204 THR A C 1
ATOM 1522 O O . THR A 1 204 ? 16.355 5.278 -17.964 1.00 70.69 204 THR A O 1
ATOM 1525 N N . ALA A 1 205 ? 18.529 5.847 -18.028 1.00 69.56 205 ALA A N 1
ATOM 1526 C CA . ALA A 1 205 ? 18.749 5.733 -16.584 1.00 69.56 205 ALA A CA 1
ATOM 1527 C C . ALA A 1 205 ? 18.007 6.818 -15.779 1.00 69.56 205 ALA A C 1
ATOM 1529 O O . ALA A 1 205 ? 17.418 6.536 -14.738 1.00 69.56 205 ALA A O 1
ATOM 1530 N N . VAL A 1 206 ? 17.976 8.064 -16.260 1.00 75.69 206 VAL A N 1
ATOM 1531 C CA . VAL A 1 206 ? 17.214 9.145 -15.608 1.00 75.69 206 VAL A CA 1
ATOM 1532 C C . VAL A 1 206 ? 15.709 8.875 -15.696 1.00 75.69 206 VAL A C 1
ATOM 1534 O O . VAL A 1 206 ? 14.983 9.018 -14.706 1.00 75.69 206 VAL A O 1
ATOM 1537 N N . LEU A 1 207 ? 15.228 8.438 -16.863 1.00 71.44 207 LEU A N 1
ATOM 1538 C CA . LEU A 1 207 ? 13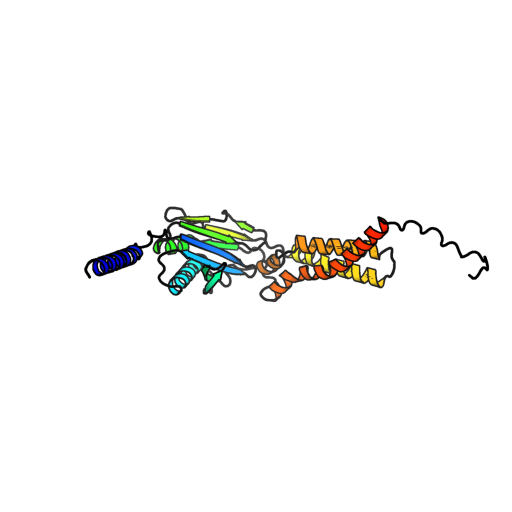.829 8.065 -17.062 1.00 71.44 207 LEU A CA 1
ATOM 1539 C C . LEU A 1 207 ? 13.435 6.848 -16.223 1.00 71.44 207 LEU A C 1
ATOM 1541 O O . LEU A 1 207 ? 12.342 6.844 -15.666 1.00 71.44 207 LEU A O 1
ATOM 1545 N N . SER A 1 208 ? 14.303 5.844 -16.066 1.00 69.75 208 SER A N 1
ATOM 1546 C CA . SER A 1 208 ? 13.997 4.697 -15.208 1.00 69.75 208 SER A CA 1
ATOM 1547 C C . SER A 1 208 ? 13.855 5.118 -13.745 1.00 69.75 208 SER A C 1
ATOM 1549 O O . SER A 1 208 ? 12.897 4.712 -13.100 1.00 69.75 208 SER A O 1
ATOM 1551 N N . VAL A 1 209 ? 14.702 6.005 -13.220 1.00 69.25 209 VAL A N 1
ATOM 1552 C CA . VAL A 1 209 ? 14.563 6.493 -11.834 1.00 69.25 209 VAL A CA 1
ATOM 1553 C C . VAL A 1 209 ? 13.270 7.291 -11.653 1.00 69.25 209 VAL A C 1
ATOM 1555 O O . VAL A 1 209 ? 12.491 7.024 -10.737 1.00 69.25 209 VAL A O 1
ATOM 1558 N N . THR A 1 210 ? 13.017 8.249 -12.544 1.00 68.56 210 THR A N 1
ATOM 1559 C CA . THR A 1 210 ? 11.866 9.164 -12.442 1.00 68.56 210 THR A CA 1
ATOM 1560 C C . THR A 1 210 ? 10.524 8.474 -12.678 1.00 68.56 210 THR A C 1
ATOM 1562 O O . THR A 1 210 ? 9.553 8.768 -11.980 1.00 68.56 210 THR A O 1
ATOM 1565 N N . LEU A 1 211 ? 10.458 7.529 -13.619 1.00 67.31 211 LEU A N 1
ATOM 1566 C CA . LEU A 1 211 ? 9.235 6.787 -13.929 1.00 67.31 211 LEU A CA 1
ATOM 1567 C C . LEU A 1 211 ? 9.041 5.559 -13.035 1.00 67.31 211 LEU A C 1
ATOM 1569 O O . LEU A 1 211 ? 7.897 5.128 -12.857 1.00 67.31 211 LEU A O 1
ATOM 1573 N N . SER A 1 212 ? 10.119 4.974 -12.502 1.00 60.06 212 SER A N 1
ATOM 1574 C CA . SER A 1 212 ? 10.078 3.648 -11.880 1.00 60.06 212 SER A CA 1
ATOM 1575 C C . SER A 1 212 ? 10.291 3.595 -10.373 1.00 60.06 212 SER A C 1
ATOM 1577 O O . SER A 1 212 ? 10.151 2.502 -9.827 1.00 60.06 212 SER A O 1
ATOM 1579 N N . ALA A 1 213 ? 10.585 4.701 -9.682 1.00 57.12 213 ALA A N 1
ATOM 1580 C CA . ALA A 1 213 ? 10.789 4.691 -8.230 1.00 57.12 213 ALA A CA 1
ATOM 1581 C C . ALA A 1 213 ? 9.586 4.070 -7.480 1.00 57.12 213 ALA A C 1
ATOM 1583 O O . ALA A 1 213 ? 8.582 4.737 -7.238 1.00 57.12 213 ALA A O 1
ATOM 1584 N N . GLY A 1 214 ? 9.656 2.770 -7.169 1.00 56.97 214 GLY A N 1
ATOM 1585 C CA . GLY A 1 214 ? 8.680 1.962 -6.422 1.00 56.97 214 GLY A CA 1
ATOM 1586 C C . GLY A 1 214 ? 7.283 1.789 -7.039 1.00 56.97 214 GLY A C 1
ATOM 1587 O O . GLY A 1 214 ? 6.580 0.839 -6.708 1.00 56.97 214 GLY A O 1
ATOM 1588 N N . ARG A 1 215 ? 6.846 2.672 -7.947 1.00 69.38 215 ARG A N 1
ATOM 1589 C CA . ARG A 1 215 ? 5.437 2.741 -8.378 1.00 69.38 215 ARG A CA 1
ATOM 1590 C C . ARG A 1 215 ? 5.015 1.648 -9.352 1.00 69.38 215 ARG A C 1
ATOM 1592 O O . ARG A 1 215 ? 3.831 1.345 -9.465 1.00 69.38 215 ARG A O 1
ATOM 1599 N N . GLN A 1 216 ? 5.960 1.075 -10.092 1.00 78.19 216 GLN A N 1
ATOM 1600 C CA . GLN A 1 216 ? 5.602 0.215 -11.216 1.00 78.19 216 GLN A CA 1
ATOM 1601 C C . GLN A 1 216 ? 5.443 -1.256 -10.840 1.00 78.19 216 GLN A C 1
ATOM 1603 O O . GLN A 1 216 ? 4.568 -1.903 -11.412 1.00 78.19 216 GLN A O 1
ATOM 1608 N N . GLY A 1 217 ? 6.201 -1.761 -9.857 1.00 84.44 217 GLY A N 1
ATOM 1609 C CA . GLY A 1 217 ? 5.999 -3.111 -9.315 1.00 84.44 217 GLY A CA 1
ATOM 1610 C C . GLY A 1 217 ? 4.561 -3.303 -8.828 1.00 84.44 217 GLY A C 1
ATOM 1611 O O . GLY A 1 217 ? 3.902 -4.265 -9.218 1.00 84.44 217 GLY A O 1
ATOM 1612 N N . ALA A 1 218 ? 4.014 -2.289 -8.149 1.00 89.25 218 ALA A N 1
ATOM 1613 C CA . ALA A 1 218 ? 2.639 -2.298 -7.665 1.00 89.25 218 ALA A CA 1
ATOM 1614 C C . ALA A 1 218 ? 1.589 -2.540 -8.765 1.00 89.25 218 ALA A C 1
ATOM 1616 O O . ALA A 1 218 ? 0.571 -3.173 -8.508 1.00 89.25 218 ALA A O 1
ATOM 1617 N N . ASN A 1 219 ? 1.826 -2.107 -10.012 1.00 90.75 219 ASN A N 1
ATOM 1618 C CA . ASN A 1 219 ? 0.902 -2.406 -11.112 1.00 90.75 219 ASN A CA 1
ATOM 1619 C C . ASN A 1 219 ? 0.838 -3.907 -11.422 1.00 90.75 219 ASN A C 1
ATOM 1621 O O . ASN A 1 219 ? -0.226 -4.395 -11.788 1.00 90.75 219 ASN A O 1
ATOM 1625 N N . LEU A 1 220 ? 1.950 -4.637 -11.290 1.00 91.50 220 LEU A N 1
ATOM 1626 C CA . LEU A 1 220 ? 1.989 -6.084 -11.512 1.00 91.50 220 LEU A CA 1
ATOM 1627 C C . LEU A 1 220 ? 1.363 -6.853 -10.350 1.00 91.50 220 LEU A C 1
ATOM 1629 O O . LEU A 1 220 ? 0.613 -7.797 -10.602 1.00 91.50 220 LEU A O 1
ATOM 1633 N N . GLY A 1 221 ? 1.634 -6.427 -9.114 1.00 92.31 221 GLY A N 1
ATOM 1634 C CA . GLY A 1 221 ? 1.019 -6.994 -7.914 1.00 92.31 221 GLY A CA 1
ATOM 1635 C C . GLY A 1 221 ? -0.499 -6.837 -7.943 1.00 92.31 221 GLY A C 1
ATOM 1636 O O . GLY A 1 221 ? -1.237 -7.823 -7.965 1.00 92.31 221 GLY A O 1
ATOM 1637 N N . VAL A 1 222 ? -0.969 -5.592 -8.080 1.00 92.62 222 VAL A N 1
ATOM 1638 C CA . VAL A 1 222 ? -2.400 -5.259 -8.061 1.00 92.62 222 VAL A CA 1
ATOM 1639 C C . VAL A 1 222 ? -3.122 -5.930 -9.235 1.00 92.62 222 VAL A C 1
ATOM 1641 O O . VAL A 1 222 ? -4.251 -6.402 -9.081 1.00 92.62 222 VAL A O 1
ATOM 1644 N N . ALA A 1 223 ? -2.461 -6.053 -10.397 1.00 93.62 223 ALA A N 1
ATOM 1645 C CA . ALA A 1 223 ? -2.978 -6.791 -11.553 1.00 93.62 223 ALA A CA 1
ATOM 1646 C C . ALA A 1 223 ? -3.070 -8.316 -11.352 1.00 93.62 223 ALA A C 1
ATOM 1648 O O . ALA A 1 223 ? -3.621 -9.005 -12.216 1.00 93.62 223 ALA A O 1
ATOM 1649 N N . GLY A 1 224 ? -2.507 -8.851 -10.265 1.00 92.69 224 GLY A N 1
ATOM 1650 C CA . GLY A 1 224 ? -2.410 -10.284 -9.992 1.00 92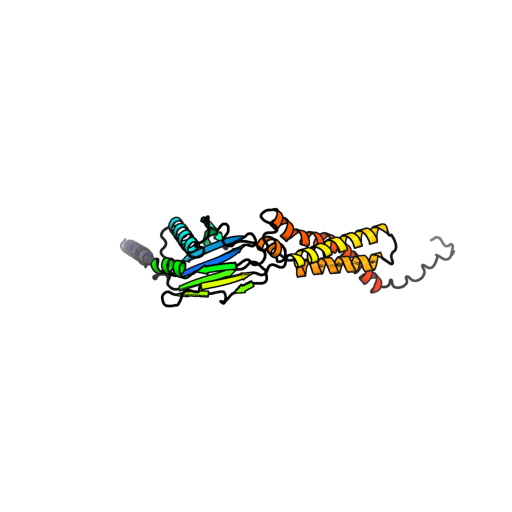.69 224 GLY A CA 1
ATOM 1651 C C . GLY A 1 224 ? -1.447 -11.008 -10.934 1.00 92.69 224 GLY A C 1
ATOM 1652 O O . GLY A 1 224 ? -1.659 -12.175 -11.254 1.00 92.69 224 GLY A O 1
ATOM 1653 N N . LYS A 1 225 ? -0.436 -10.305 -11.460 1.00 92.56 225 LYS A N 1
ATOM 1654 C CA . LYS A 1 225 ? 0.555 -10.858 -12.398 1.00 92.56 225 LYS A CA 1
ATOM 1655 C C . LYS A 1 225 ? 1.807 -11.377 -11.709 1.00 92.56 225 LYS A C 1
ATOM 1657 O O . LYS A 1 225 ? 2.390 -12.329 -12.211 1.00 92.56 225 LYS A O 1
ATOM 1662 N N . LEU A 1 226 ? 2.197 -10.771 -10.592 1.00 91.00 226 LEU A N 1
ATOM 1663 C CA . LEU A 1 226 ? 3.302 -11.208 -9.740 1.00 91.00 226 LEU A CA 1
ATOM 1664 C C . LEU A 1 226 ? 2.879 -11.113 -8.272 1.00 91.00 226 LEU A C 1
ATOM 1666 O O . LEU A 1 226 ? 1.976 -10.352 -7.939 1.00 91.00 226 LEU A O 1
ATOM 1670 N N . GLY A 1 227 ? 3.544 -11.869 -7.405 1.00 88.69 227 GLY A N 1
ATOM 1671 C CA . GLY A 1 227 ? 3.360 -11.817 -5.957 1.00 88.69 227 GLY A CA 1
ATOM 1672 C C . GLY A 1 227 ? 4.615 -12.296 -5.231 1.00 88.69 227 GLY A C 1
ATOM 1673 O O . GLY A 1 227 ? 5.498 -12.901 -5.850 1.00 88.69 227 GLY A O 1
ATOM 1674 N N . GLY A 1 228 ? 4.697 -12.009 -3.931 1.00 88.19 228 GLY A N 1
ATOM 1675 C CA . GLY A 1 228 ? 5.833 -12.383 -3.084 1.00 88.19 228 GLY A CA 1
ATOM 1676 C C . GLY A 1 228 ? 7.175 -11.894 -3.636 1.00 88.19 228 GLY A C 1
ATOM 1677 O O . GLY A 1 228 ? 7.273 -10.808 -4.202 1.00 88.19 228 GLY A O 1
ATOM 1678 N N . THR A 1 229 ? 8.203 -12.738 -3.559 1.00 88.81 229 THR A N 1
ATOM 1679 C CA . THR A 1 229 ? 9.577 -12.379 -3.950 1.00 88.81 229 THR A CA 1
ATOM 1680 C C . THR A 1 229 ? 9.704 -11.923 -5.405 1.00 88.81 229 THR A C 1
ATOM 1682 O O . THR A 1 229 ? 10.528 -11.067 -5.716 1.00 88.81 229 THR A O 1
ATOM 1685 N N . ALA A 1 230 ? 8.886 -12.453 -6.321 1.00 87.44 230 ALA A N 1
ATOM 1686 C CA . ALA A 1 230 ? 8.923 -12.021 -7.717 1.00 87.44 230 ALA A CA 1
ATOM 1687 C C . ALA A 1 230 ? 8.448 -10.567 -7.879 1.00 87.44 230 ALA A C 1
ATOM 1689 O O . ALA A 1 230 ? 8.981 -9.833 -8.711 1.00 87.44 230 ALA A O 1
ATOM 1690 N N . LEU A 1 231 ? 7.472 -10.146 -7.070 1.00 87.06 231 LEU A N 1
ATOM 1691 C CA . LEU A 1 231 ? 7.003 -8.764 -7.021 1.00 87.06 231 LEU A CA 1
ATOM 1692 C C . LEU A 1 231 ? 8.069 -7.846 -6.409 1.00 87.06 231 LEU A C 1
ATOM 1694 O O . LEU A 1 231 ? 8.356 -6.797 -6.987 1.00 87.06 231 LEU A O 1
ATOM 1698 N N . ASP A 1 232 ? 8.718 -8.282 -5.325 1.00 85.88 232 ASP A N 1
ATOM 1699 C CA . ASP A 1 232 ? 9.820 -7.544 -4.696 1.00 85.88 232 ASP A CA 1
ATOM 1700 C C . ASP A 1 232 ? 10.953 -7.297 -5.697 1.00 85.88 232 ASP A C 1
ATOM 1702 O O . ASP A 1 232 ? 11.366 -6.156 -5.916 1.00 85.88 232 ASP A O 1
ATOM 1706 N N . VAL A 1 233 ? 11.392 -8.343 -6.402 1.00 85.69 233 VAL A N 1
ATOM 1707 C CA . VAL A 1 233 ? 12.418 -8.229 -7.447 1.00 85.69 233 VAL A CA 1
ATOM 1708 C C . VAL A 1 233 ? 11.945 -7.316 -8.578 1.00 85.69 233 VAL A C 1
ATOM 1710 O O . VAL A 1 233 ? 12.684 -6.423 -8.982 1.00 85.69 233 VAL A O 1
ATOM 1713 N N . ALA A 1 234 ? 10.712 -7.470 -9.069 1.00 84.31 234 ALA A N 1
ATOM 1714 C CA . ALA A 1 234 ? 10.175 -6.631 -10.143 1.00 84.31 234 ALA A CA 1
ATOM 1715 C C . ALA A 1 234 ? 10.028 -5.149 -9.752 1.00 84.31 234 ALA A C 1
ATOM 1717 O O . ALA A 1 234 ? 10.046 -4.279 -10.630 1.00 84.31 234 ALA A O 1
ATOM 1718 N N . SER A 1 235 ? 9.881 -4.856 -8.458 1.00 81.12 235 SER A N 1
ATOM 1719 C CA . SER A 1 235 ? 9.806 -3.495 -7.922 1.00 81.12 235 SER A CA 1
ATOM 1720 C C . SER A 1 235 ? 11.173 -2.800 -7.867 1.00 81.12 235 SER A C 1
ATOM 1722 O O . SER A 1 235 ? 11.247 -1.583 -8.050 1.00 81.12 235 SER A O 1
ATOM 1724 N N . VAL A 1 236 ? 12.254 -3.571 -7.689 1.00 82.19 236 VAL A N 1
ATOM 1725 C CA . VAL A 1 236 ? 13.633 -3.066 -7.565 1.00 82.19 236 VAL A CA 1
ATOM 1726 C C . VAL A 1 236 ? 14.412 -3.178 -8.875 1.00 82.19 236 VAL A C 1
ATOM 1728 O O . VAL A 1 236 ? 15.295 -2.365 -9.130 1.00 82.19 236 VAL A O 1
ATOM 1731 N N . ALA A 1 237 ? 14.078 -4.133 -9.743 1.00 80.75 237 ALA A N 1
ATOM 1732 C CA . ALA A 1 237 ? 14.803 -4.406 -10.982 1.00 80.75 237 ALA A CA 1
ATOM 1733 C C . ALA A 1 237 ? 15.026 -3.174 -11.890 1.00 80.75 237 ALA A C 1
ATOM 1735 O O . ALA A 1 237 ? 16.119 -3.047 -12.427 1.00 80.75 237 ALA A O 1
ATOM 1736 N N . PRO A 1 238 ? 14.113 -2.193 -12.020 1.00 72.88 238 PRO A N 1
ATOM 1737 C CA . PRO A 1 238 ? 14.392 -0.985 -12.807 1.00 72.88 238 PRO A CA 1
ATOM 1738 C C . PRO A 1 238 ? 15.534 -0.121 -12.243 1.00 72.88 238 PRO A C 1
ATOM 1740 O O . PRO A 1 238 ? 16.173 0.630 -12.982 1.00 72.88 238 PRO A O 1
ATOM 1743 N N . LEU A 1 239 ? 15.814 -0.227 -10.938 1.00 73.81 239 LEU A N 1
ATOM 1744 C CA . LEU A 1 239 ? 16.891 0.501 -10.264 1.00 73.81 239 LEU A CA 1
ATOM 1745 C C . LEU A 1 239 ? 18.275 -0.091 -10.560 1.00 73.81 239 LEU A C 1
ATOM 1747 O O . LEU A 1 239 ? 19.275 0.606 -10.392 1.00 73.81 239 LEU A O 1
ATOM 1751 N N . THR A 1 240 ? 18.366 -1.325 -11.071 1.00 73.94 240 THR A N 1
ATOM 1752 C CA . THR A 1 240 ? 19.656 -1.909 -11.483 1.00 73.94 240 THR A CA 1
ATOM 1753 C C . THR A 1 240 ? 20.250 -1.216 -12.712 1.00 73.94 240 THR A C 1
ATOM 1755 O O . THR A 1 240 ? 21.422 -1.416 -13.022 1.00 73.94 240 THR A O 1
ATOM 1758 N N . ALA A 1 241 ? 19.481 -0.360 -13.392 1.00 68.31 241 ALA A N 1
ATOM 1759 C CA . ALA A 1 241 ? 19.974 0.495 -14.467 1.00 68.31 241 ALA A CA 1
ATOM 1760 C C . ALA A 1 241 ? 20.857 1.653 -13.961 1.00 68.31 241 ALA A C 1
ATOM 1762 O O . ALA A 1 241 ? 21.675 2.177 -14.717 1.00 68.31 241 ALA A O 1
ATOM 1763 N N . VAL A 1 242 ? 20.723 2.058 -12.690 1.00 71.38 242 VAL A N 1
ATOM 1764 C CA . VAL A 1 242 ? 21.434 3.222 -12.128 1.00 71.38 242 VAL A CA 1
ATOM 1765 C C . VAL A 1 242 ? 22.958 3.029 -12.110 1.00 71.38 242 VAL A C 1
ATOM 1767 O O . VAL A 1 242 ? 23.658 3.913 -12.611 1.00 71.38 242 VAL A O 1
ATOM 1770 N N . PRO A 1 243 ? 23.506 1.891 -11.632 1.00 72.94 243 PRO A N 1
ATOM 1771 C CA . PRO A 1 243 ? 24.946 1.640 -11.692 1.00 72.94 243 PRO A CA 1
ATOM 1772 C C . PRO A 1 243 ? 25.510 1.645 -13.118 1.00 72.94 243 PRO A C 1
ATOM 1774 O O . PRO A 1 243 ? 26.661 2.020 -13.309 1.00 72.94 243 PRO A O 1
ATOM 1777 N N . ILE A 1 244 ? 24.710 1.264 -14.121 1.00 67.94 244 ILE A N 1
ATOM 1778 C CA . ILE A 1 244 ? 25.125 1.231 -15.534 1.00 67.94 244 ILE A CA 1
ATOM 1779 C C . ILE A 1 244 ? 25.131 2.646 -16.138 1.00 67.94 244 ILE A C 1
ATOM 1781 O O . ILE A 1 244 ? 25.998 2.976 -16.947 1.00 67.94 244 ILE A O 1
ATOM 1785 N N . GLY A 1 245 ? 24.198 3.509 -15.724 1.00 66.62 245 GLY A N 1
ATOM 1786 C CA . GLY A 1 245 ? 24.116 4.895 -16.194 1.00 66.62 245 GLY A CA 1
ATOM 1787 C C . GLY A 1 245 ? 25.252 5.795 -15.693 1.00 66.62 245 GLY A C 1
ATOM 1788 O O . GLY A 1 245 ? 25.648 6.724 -16.397 1.00 66.62 245 GLY A O 1
ATOM 1789 N N . LEU A 1 246 ? 25.812 5.517 -14.511 1.00 72.12 246 LEU A N 1
ATOM 1790 C CA . LEU A 1 246 ? 26.859 6.342 -13.892 1.00 72.12 246 LEU A CA 1
ATOM 1791 C C . LEU A 1 246 ? 28.159 6.421 -14.721 1.00 72.12 246 LEU A C 1
ATOM 1793 O O . LEU A 1 246 ? 28.584 7.537 -15.028 1.00 72.12 246 LEU A O 1
ATOM 1797 N N . PRO A 1 247 ? 28.778 5.303 -15.157 1.00 71.69 247 PRO A N 1
ATOM 1798 C CA . PRO A 1 247 ? 29.955 5.348 -16.025 1.00 71.69 247 PRO A CA 1
ATOM 1799 C C . PRO A 1 247 ? 29.697 6.077 -17.348 1.00 71.69 247 PRO A C 1
ATOM 1801 O O . PRO A 1 247 ? 30.544 6.843 -17.810 1.00 71.69 247 PRO A O 1
ATOM 1804 N N . ALA A 1 248 ? 28.513 5.889 -17.941 1.00 70.56 248 ALA A N 1
ATOM 1805 C CA . ALA A 1 248 ? 28.122 6.584 -19.165 1.00 70.56 248 ALA A CA 1
ATOM 1806 C C . ALA A 1 248 ? 28.009 8.103 -18.943 1.00 70.56 248 ALA A C 1
ATOM 1808 O O . ALA A 1 248 ? 28.512 8.881 -19.754 1.00 70.56 248 ALA A O 1
ATOM 1809 N N . ALA A 1 249 ? 27.428 8.532 -17.818 1.00 71.56 249 ALA A N 1
ATOM 1810 C CA . ALA A 1 249 ? 27.366 9.939 -17.431 1.00 71.56 249 ALA A CA 1
ATOM 1811 C C . ALA A 1 249 ? 28.760 10.538 -17.204 1.00 71.56 249 ALA A C 1
ATOM 1813 O O . ALA A 1 249 ? 29.044 11.618 -17.718 1.00 71.56 249 ALA A O 1
ATOM 1814 N N . MET A 1 250 ? 29.660 9.830 -16.511 1.00 75.88 250 MET A N 1
ATOM 1815 C CA . MET A 1 250 ? 31.045 10.285 -16.325 1.00 75.88 250 MET A CA 1
ATOM 1816 C C . MET A 1 250 ? 31.771 10.453 -17.666 1.00 75.88 250 MET A C 1
ATOM 1818 O O . MET A 1 250 ? 32.472 11.444 -17.878 1.00 75.88 250 MET A O 1
ATOM 1822 N N . LEU A 1 251 ? 31.564 9.532 -18.611 1.00 73.25 251 LEU A N 1
ATOM 1823 C CA . LEU A 1 251 ? 32.134 9.639 -19.954 1.00 73.25 251 LEU A CA 1
ATOM 1824 C C . LEU A 1 251 ? 31.591 10.871 -20.699 1.00 73.25 251 LEU A C 1
ATOM 1826 O O . LEU A 1 251 ? 32.371 11.625 -21.277 1.00 73.25 251 LEU A O 1
ATOM 1830 N N . LEU A 1 252 ? 30.284 11.142 -20.638 1.00 74.31 252 LEU A N 1
ATOM 1831 C CA . LEU A 1 252 ? 29.712 12.352 -21.244 1.00 74.31 252 LEU A CA 1
ATOM 1832 C C . LEU A 1 252 ? 30.254 13.637 -20.609 1.00 74.31 252 LEU A C 1
ATOM 1834 O O . LEU A 1 252 ? 30.603 14.567 -21.334 1.00 74.31 252 LEU A O 1
ATOM 1838 N N . VAL A 1 253 ? 30.372 13.680 -19.278 1.00 79.00 253 VAL A N 1
ATOM 1839 C CA . VAL A 1 253 ? 30.924 14.834 -18.553 1.00 79.00 253 VAL A CA 1
ATOM 1840 C C . VAL A 1 253 ? 32.373 15.086 -18.965 1.00 79.00 253 VAL A C 1
ATOM 1842 O O . VAL A 1 253 ? 32.718 16.215 -19.300 1.00 79.00 253 VAL A O 1
ATOM 1845 N N . THR A 1 254 ? 33.218 14.053 -19.017 1.00 77.50 254 THR A N 1
ATOM 1846 C CA . THR A 1 254 ? 34.626 14.219 -19.428 1.00 77.50 254 THR A CA 1
ATOM 1847 C C . THR A 1 254 ? 34.762 14.702 -20.874 1.00 77.50 254 THR A C 1
ATOM 1849 O O . THR A 1 254 ? 35.602 15.560 -21.155 1.00 77.50 254 THR A O 1
ATOM 1852 N N . VAL A 1 255 ? 33.919 14.218 -21.795 1.00 76.62 255 VAL A N 1
ATOM 1853 C CA . VAL A 1 255 ? 33.902 14.711 -23.182 1.00 76.62 255 VAL A CA 1
ATOM 1854 C C . VAL A 1 255 ? 33.425 16.162 -23.252 1.00 76.62 255 VAL A C 1
ATOM 1856 O O . VAL A 1 255 ? 34.049 16.962 -23.949 1.00 76.62 255 VAL A O 1
ATOM 1859 N N . ALA A 1 256 ? 32.370 16.521 -22.517 1.00 76.00 256 ALA A N 1
ATOM 1860 C CA . ALA A 1 256 ? 31.866 17.890 -22.462 1.00 76.00 256 ALA A CA 1
ATOM 1861 C C . ALA A 1 256 ? 32.925 18.852 -21.904 1.00 76.00 256 ALA A C 1
ATOM 1863 O O . ALA A 1 256 ? 33.226 19.859 -22.540 1.00 76.00 256 ALA A O 1
ATOM 1864 N N . VAL A 1 257 ? 33.564 18.508 -20.780 1.00 80.69 257 VAL A N 1
ATOM 1865 C CA . VAL A 1 257 ? 34.653 19.301 -20.188 1.00 80.69 257 VAL A CA 1
ATOM 1866 C C . VAL A 1 257 ? 35.788 19.495 -21.192 1.00 80.69 257 VAL A C 1
ATOM 1868 O O . VAL A 1 257 ? 36.238 20.617 -21.383 1.00 80.69 257 VAL A O 1
ATOM 1871 N N . ARG A 1 258 ? 36.207 18.445 -21.909 1.00 80.62 258 ARG A N 1
ATOM 1872 C CA . ARG A 1 258 ? 37.267 18.552 -22.928 1.00 80.62 258 ARG A CA 1
ATOM 1873 C C . ARG A 1 258 ? 36.868 19.412 -24.132 1.00 80.62 258 ARG A C 1
ATOM 1875 O O . ARG A 1 258 ? 37.731 20.024 -24.754 1.00 80.62 258 ARG A O 1
ATOM 1882 N N . TRP A 1 259 ? 35.584 19.452 -24.480 1.00 79.38 259 TRP A N 1
ATOM 1883 C CA . TRP A 1 259 ? 35.072 20.327 -25.536 1.00 79.38 259 TRP A CA 1
ATOM 1884 C C . TRP A 1 259 ? 35.079 21.792 -25.092 1.00 79.38 259 TRP A C 1
ATOM 1886 O O . TRP A 1 259 ? 35.565 22.655 -25.825 1.00 79.38 259 TRP A O 1
ATOM 1896 N N . PHE A 1 260 ? 34.548 22.078 -23.901 1.00 81.19 260 PHE A N 1
ATOM 1897 C CA . PHE A 1 260 ? 34.484 23.435 -23.349 1.00 81.19 260 PHE A CA 1
ATOM 1898 C C . PHE A 1 260 ? 35.859 23.967 -22.940 1.00 81.19 260 PHE A C 1
ATOM 1900 O O . PHE A 1 260 ? 36.095 25.170 -22.989 1.00 81.19 260 PHE A O 1
ATOM 1907 N N . HIS A 1 261 ? 36.783 23.085 -22.573 1.00 74.19 261 HIS A N 1
ATOM 1908 C CA . HIS A 1 261 ? 38.177 23.399 -22.286 1.00 74.19 261 HIS A CA 1
ATOM 1909 C C . HIS A 1 261 ? 39.049 22.856 -23.410 1.00 74.19 261 HIS A C 1
ATOM 1911 O O . HIS A 1 261 ? 39.901 21.994 -23.179 1.00 74.19 261 HIS A O 1
ATOM 1917 N N . LYS A 1 262 ? 38.819 23.349 -24.642 1.00 62.78 262 LYS A N 1
ATOM 1918 C CA . LYS A 1 262 ? 39.757 23.126 -25.750 1.00 62.78 262 LYS A CA 1
ATOM 1919 C C . LYS A 1 262 ? 41.169 23.314 -25.193 1.00 62.78 262 LYS A C 1
ATOM 1921 O O . LYS A 1 262 ? 41.400 24.346 -24.557 1.00 62.78 262 LYS A O 1
ATOM 1926 N N . PRO A 1 263 ? 42.093 22.357 -25.391 1.00 56.16 263 PRO A N 1
ATOM 1927 C CA . PRO A 1 263 ? 43.466 22.583 -24.989 1.00 56.16 263 PRO A CA 1
ATOM 1928 C C . PRO A 1 263 ? 43.896 23.887 -25.654 1.00 56.16 263 PRO A C 1
ATOM 1930 O O . PRO A 1 263 ? 43.804 24.012 -26.878 1.00 56.16 263 PRO A O 1
ATOM 1933 N N . VAL A 1 264 ? 44.287 24.873 -24.839 1.00 55.41 264 VAL A N 1
ATOM 1934 C CA . VAL A 1 264 ? 45.070 26.010 -25.319 1.00 55.41 264 VAL A CA 1
ATOM 1935 C C . VAL A 1 264 ? 46.176 25.365 -26.125 1.00 55.41 264 VAL A C 1
ATOM 1937 O O . VAL A 1 264 ? 46.886 24.519 -25.570 1.00 55.41 264 VAL A O 1
ATOM 1940 N N . ALA A 1 265 ? 46.209 25.646 -27.431 1.00 55.97 265 ALA A N 1
ATOM 1941 C CA . ALA A 1 265 ? 47.207 25.101 -28.331 1.00 55.97 265 ALA A CA 1
ATOM 1942 C C . ALA A 1 265 ? 48.543 25.258 -27.617 1.00 55.97 265 ALA A C 1
ATOM 1944 O O . ALA A 1 265 ? 48.985 26.386 -27.393 1.00 55.97 265 ALA A O 1
ATOM 1945 N N . HIS A 1 266 ? 49.106 24.145 -27.134 1.00 52.41 266 HIS A N 1
ATOM 1946 C CA . HIS A 1 266 ? 50.449 24.184 -26.599 1.00 52.41 266 HIS A CA 1
ATOM 1947 C C . HIS A 1 266 ? 51.263 24.742 -27.748 1.00 52.41 266 HIS A C 1
ATOM 1949 O O . HIS A 1 266 ? 51.192 24.215 -28.866 1.00 52.41 266 HIS A O 1
ATOM 1955 N N . GLN A 1 267 ? 51.897 25.889 -27.494 1.00 50.38 267 GLN A N 1
ATOM 1956 C CA . GLN A 1 267 ? 52.854 26.459 -28.421 1.00 50.38 267 GLN A CA 1
ATOM 1957 C C . GLN A 1 267 ? 53.714 25.297 -28.911 1.00 50.38 267 GLN A C 1
ATOM 1959 O O . GLN A 1 267 ? 54.101 24.475 -28.073 1.00 50.38 267 GLN A O 1
ATOM 1964 N N . PRO A 1 268 ? 53.918 25.161 -30.233 1.00 52.41 268 PRO A N 1
ATOM 1965 C CA . PRO A 1 268 ? 54.719 24.077 -30.769 1.00 52.41 268 PRO A CA 1
ATOM 1966 C C . PRO A 1 268 ? 56.000 24.036 -29.954 1.00 52.41 268 PRO A C 1
ATOM 1968 O O . PRO A 1 268 ? 56.694 25.049 -29.862 1.00 52.41 268 PRO A O 1
ATOM 1971 N N . GLU A 1 269 ? 56.221 22.903 -29.290 1.00 49.34 269 GLU A N 1
ATOM 1972 C CA . GLU A 1 269 ? 57.418 22.621 -28.518 1.00 49.34 269 GLU A CA 1
ATOM 1973 C C . GLU A 1 269 ? 58.578 22.975 -29.449 1.00 49.34 269 GLU A C 1
ATOM 1975 O O . GLU A 1 269 ? 58.781 22.321 -30.478 1.00 49.34 269 GLU A O 1
ATOM 1980 N N . MET A 1 270 ? 59.224 24.122 -29.202 1.00 52.31 270 MET A N 1
ATOM 1981 C CA . MET A 1 270 ? 60.345 24.541 -30.025 1.00 52.31 270 MET A CA 1
ATOM 1982 C C . MET A 1 270 ? 61.367 23.434 -29.851 1.00 52.31 270 MET A C 1
ATOM 1984 O O . MET A 1 270 ? 61.906 23.259 -28.759 1.00 52.31 270 MET A O 1
ATOM 1988 N N . ARG A 1 271 ? 61.594 22.662 -30.923 1.00 55.09 271 ARG A N 1
ATOM 1989 C CA . ARG A 1 271 ? 62.727 21.744 -30.998 1.00 55.09 271 ARG A CA 1
ATOM 1990 C C . ARG A 1 271 ? 63.940 22.507 -30.469 1.00 55.09 271 ARG A C 1
ATOM 1992 O O . ARG A 1 271 ? 64.159 23.624 -30.956 1.00 55.09 271 ARG A O 1
ATOM 1999 N N . PRO A 1 272 ? 64.690 21.961 -29.497 1.00 53.19 272 PRO A N 1
ATOM 2000 C CA . PRO A 1 272 ? 65.921 22.593 -29.065 1.00 53.19 272 PRO A CA 1
ATOM 2001 C C . PRO A 1 272 ? 66.749 22.830 -30.324 1.00 53.19 272 PRO A C 1
ATOM 2003 O O . PRO A 1 272 ? 67.029 21.899 -31.080 1.00 53.19 272 PRO A O 1
ATOM 2006 N N . ARG A 1 273 ? 67.017 24.104 -30.627 1.00 56.62 273 ARG A N 1
ATOM 2007 C CA . ARG A 1 273 ? 67.973 24.441 -31.676 1.00 56.62 273 ARG A CA 1
ATOM 2008 C C . ARG A 1 273 ? 69.288 23.805 -31.258 1.00 56.62 273 ARG A C 1
ATOM 2010 O O . ARG A 1 273 ? 69.661 23.918 -30.092 1.00 56.62 273 ARG A O 1
ATOM 2017 N N . ASP A 1 274 ? 69.962 23.177 -32.214 1.00 54.00 274 ASP A N 1
ATOM 2018 C CA . ASP A 1 274 ? 71.359 22.752 -32.131 1.00 54.00 274 ASP A CA 1
ATOM 2019 C C . ASP A 1 274 ? 72.271 23.969 -31.892 1.00 54.00 274 ASP A C 1
ATOM 2021 O O . ASP A 1 274 ? 73.044 24.388 -32.748 1.00 54.00 274 ASP A O 1
ATOM 2025 N N . THR A 1 275 ? 72.171 24.600 -30.729 1.00 53.44 275 THR A N 1
ATOM 2026 C CA . THR A 1 275 ? 73.228 25.442 -30.191 1.00 53.44 275 THR A CA 1
ATOM 2027 C C . THR A 1 275 ? 73.969 24.559 -29.213 1.00 53.44 275 THR A C 1
ATOM 2029 O O . THR A 1 275 ? 73.608 24.471 -28.041 1.00 53.44 275 THR A O 1
ATOM 2032 N N . GLY A 1 276 ? 74.951 23.833 -29.748 1.00 52.72 276 GLY A N 1
ATOM 2033 C CA . GLY A 1 276 ? 75.875 22.996 -28.996 1.00 52.72 276 GLY A CA 1
ATOM 2034 C C . GLY A 1 276 ? 76.703 23.828 -28.027 1.00 52.72 276 GLY A C 1
ATOM 2035 O O . GLY A 1 276 ? 77.847 24.168 -28.309 1.00 52.72 276 GLY A O 1
ATOM 2036 N N . VAL A 1 277 ? 76.118 24.154 -26.881 1.00 43.97 277 VAL A N 1
ATOM 2037 C CA . VAL A 1 277 ? 76.826 24.737 -25.750 1.00 43.97 277 VAL A CA 1
ATOM 2038 C C . VAL A 1 277 ? 76.389 23.966 -24.513 1.00 43.97 277 VAL A C 1
ATOM 2040 O O . VAL A 1 277 ? 75.327 24.206 -23.949 1.00 43.97 277 VAL A O 1
ATOM 2043 N N . PHE A 1 278 ? 77.215 22.991 -24.141 1.00 41.59 278 PHE A N 1
ATOM 2044 C CA . PHE A 1 278 ? 77.224 22.422 -22.802 1.00 41.59 278 PHE A CA 1
ATOM 2045 C C . PHE A 1 278 ? 77.867 23.440 -21.862 1.00 41.59 278 PHE A C 1
ATOM 2047 O O . PHE A 1 278 ? 79.058 23.695 -22.020 1.00 41.59 278 PHE A O 1
ATOM 2054 N N . TRP A 1 279 ? 77.093 23.965 -20.911 1.00 43.03 279 TRP A N 1
ATOM 2055 C CA . TRP A 1 279 ? 77.531 24.324 -19.557 1.00 43.03 279 TRP A CA 1
ATOM 2056 C C . TRP A 1 279 ? 76.355 24.119 -18.606 1.00 43.03 279 TRP A C 1
ATOM 2058 O O . TRP A 1 279 ? 75.259 24.636 -18.920 1.00 43.03 279 TRP A O 1
#

pLDDT: mean 80.68, std 13.6, range [41.59, 96.94]

Organism: NCBI:txid705336

Radius of gyration: 32.96 Å; chains: 1; bounding box: 100×41×105 Å

Sequence (279 aa):
MRFRRLVAIGVLLTALGLLAGCGAGAPNREQRARVEVAVLDDGGALVDLYAAGRLESDAEVRALAGRVARRLFPRAADVRVRTTEGRGTAFARAEIDRAYRTGRTPSLHIDTSGALRELTARGFDDTAVKLRLPPVPATSAQPSPARLRKNAPAPVVDIAMRPEPKRWYGAMALPVLGAAGVVLGFFVRRRSIALPSAGVAVVTAVLSVTLSAGRQGANLGVAGKLGGTALDVASVAPLTAVPIGLPAAMLLVTVAVRWFHKPVAHQPEMRPRDTGVFW

Foldseek 3Di:
DPPVVVVVVVVVVVVVVVVVVVPPPDPQPQWEKEWEWEQALQQKIKIKIDIDHPDPDPVSQQVLSQQQVCQQQVPFPDWDWDWDDDPRGIIIMIITDRSWDFAQKIKHKTFNPSSLVSCVVVNHAKYWYAYHYALFDKDWPDDPGDIRGPPDPTDIIMMIGHQDLVLLVVLVVLLVQLVVLCVCLVVVPDPVSVLVSLVSLLVSLVCLCVSQQQRNLSSCSSNVNDDDPVSVCSSCVSNVSNVVNVVSVVVNVVVVCCVVCPPPPPDPPPDPPPPPDDD

Secondary structure (DSSP, 8-state):
--HHHHHHHHHHHHHHHHHHHTTS----PPPEEEEEEEE-TTS-EEEEEEEESS---HHHHHHHHHHHHHHH-TT-SEEEEEEEEETTEEEEEEEEETSS--SSS-EEEEEHHHHHHHHHHTT--EEEEEEE--SS-EEESS-SSEEEETTSPPPEEEEEE---HHHHHHHHHHHHHHHHHHHHHHHT--HHHHHHHHHHHHHHHHHHHHHHTTTTHHHHHHTTS--HHHHHHHHHGGGGGHHHHHHHHHHHHHHHHHHHT------------------